Protein AF-A0A3M1MUY0-F1 (afdb_monomer)

Structure (mmCIF, N/CA/C/O backbone):
data_AF-A0A3M1MUY0-F1
#
_entry.id   AF-A0A3M1MUY0-F1
#
loop_
_atom_site.group_PDB
_atom_site.id
_atom_site.type_symbol
_atom_site.label_atom_id
_atom_site.label_alt_id
_atom_site.label_comp_id
_atom_site.label_asym_id
_atom_site.label_entity_id
_atom_site.label_seq_id
_atom_site.pdbx_PDB_ins_code
_atom_site.Cartn_x
_atom_site.Cartn_y
_atom_site.Cartn_z
_atom_site.occupancy
_atom_site.B_iso_or_equiv
_atom_site.auth_seq_id
_atom_site.auth_comp_id
_atom_site.auth_asym_id
_atom_site.auth_atom_id
_atom_site.pdbx_PDB_model_num
ATOM 1 N N . MET A 1 1 ? 45.305 48.508 66.731 1.00 51.31 1 MET A N 1
ATOM 2 C CA . MET A 1 1 ? 45.761 47.176 66.259 1.00 51.31 1 MET A CA 1
ATOM 3 C C . MET A 1 1 ? 44.677 46.082 66.298 1.00 51.31 1 MET A C 1
ATOM 5 O O . MET A 1 1 ? 44.964 44.975 65.870 1.00 51.31 1 MET A O 1
ATOM 9 N N . SER A 1 2 ? 43.431 46.373 66.706 1.00 57.00 2 SER A N 1
ATOM 10 C CA . SER A 1 2 ? 42.382 45.352 66.919 1.00 57.00 2 SER A CA 1
ATOM 11 C C . SER A 1 2 ? 41.751 44.760 65.638 1.00 57.00 2 SER A C 1
ATOM 13 O O . SER A 1 2 ? 41.383 43.590 65.620 1.00 57.00 2 SER A O 1
ATOM 15 N N . ASN A 1 3 ? 41.679 45.509 64.528 1.00 57.50 3 ASN A N 1
ATOM 16 C CA . ASN A 1 3 ? 40.899 45.063 63.356 1.00 57.50 3 ASN A CA 1
ATOM 17 C C . ASN A 1 3 ? 41.602 44.034 62.451 1.00 57.50 3 ASN A C 1
ATOM 19 O O . ASN A 1 3 ? 40.925 43.218 61.836 1.00 57.50 3 ASN A O 1
ATOM 23 N N . LYS A 1 4 ? 42.942 43.996 62.409 1.00 54.16 4 LYS A N 1
ATOM 24 C CA . LYS A 1 4 ? 43.672 43.032 61.557 1.00 54.16 4 LYS A CA 1
ATOM 25 C C . LYS A 1 4 ? 43.649 41.600 62.099 1.00 54.16 4 LYS A C 1
A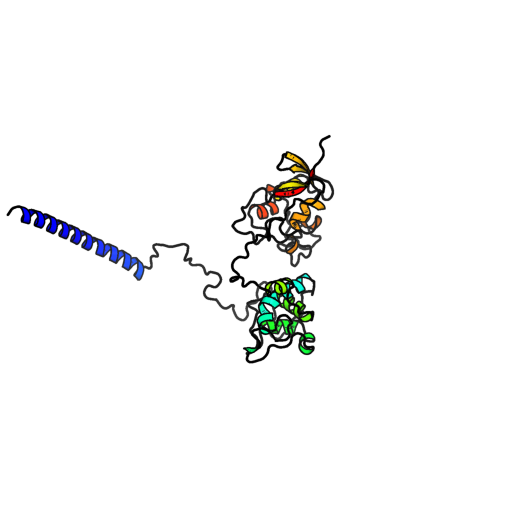TOM 27 O O . LYS A 1 4 ? 43.764 40.658 61.326 1.00 54.16 4 LYS A O 1
ATOM 32 N N . PHE A 1 5 ? 43.494 41.420 63.412 1.00 52.00 5 PHE A N 1
ATOM 33 C CA . PHE A 1 5 ? 43.501 40.090 64.030 1.00 52.00 5 PHE A CA 1
ATOM 34 C C . PHE A 1 5 ? 42.169 39.346 63.802 1.00 52.00 5 PHE A C 1
ATOM 36 O O . PHE A 1 5 ? 42.163 38.139 63.581 1.00 52.00 5 PHE A O 1
ATOM 43 N N . SER A 1 6 ? 41.050 40.081 63.753 1.00 54.91 6 SER A N 1
ATOM 44 C CA . SER A 1 6 ? 39.709 39.557 63.437 1.00 54.91 6 SER A CA 1
ATOM 45 C C . SER A 1 6 ? 39.562 39.127 61.962 1.00 54.91 6 SER A C 1
ATOM 47 O O . SER A 1 6 ? 39.066 38.035 61.671 1.00 54.91 6 SER A O 1
ATOM 49 N N . GLU A 1 7 ? 40.083 39.917 61.015 1.00 55.09 7 GLU A N 1
ATOM 50 C CA . GLU A 1 7 ? 40.124 39.552 59.583 1.00 55.09 7 GLU A CA 1
ATOM 51 C C . GLU A 1 7 ? 41.057 38.358 59.298 1.00 55.09 7 GLU A C 1
ATOM 53 O O . GLU A 1 7 ? 40.801 37.532 58.416 1.00 55.09 7 GLU A O 1
ATOM 58 N N . PHE A 1 8 ? 42.139 38.217 60.069 1.00 53.12 8 PHE A N 1
ATOM 59 C CA . PHE A 1 8 ? 43.073 37.098 59.927 1.00 53.12 8 PHE A CA 1
ATOM 60 C C . PHE A 1 8 ? 42.489 35.780 60.458 1.00 53.12 8 PHE A C 1
ATOM 62 O O . PHE A 1 8 ? 42.646 34.730 59.836 1.00 53.12 8 PHE A O 1
ATOM 69 N N . LEU A 1 9 ? 41.754 35.824 61.575 1.00 54.66 9 LEU A N 1
ATOM 70 C CA . LEU A 1 9 ? 41.085 34.647 62.138 1.00 54.66 9 LEU A CA 1
ATOM 71 C C . LEU A 1 9 ? 39.932 34.155 61.246 1.00 54.66 9 LEU A C 1
ATOM 73 O O . LEU A 1 9 ? 39.786 32.950 61.056 1.00 54.66 9 LEU A O 1
ATOM 77 N N . THR A 1 10 ? 39.170 35.062 60.629 1.00 60.62 10 THR A N 1
ATOM 78 C CA . THR A 1 10 ? 38.070 34.711 59.708 1.00 60.62 10 THR A CA 1
ATOM 79 C C . THR A 1 10 ? 38.562 34.195 58.352 1.00 60.62 10 THR A C 1
ATOM 81 O O . THR A 1 10 ? 37.998 33.235 57.828 1.00 60.62 10 THR A O 1
ATOM 84 N N . SER A 1 11 ? 39.647 34.751 57.800 1.00 63.00 11 SER A N 1
ATOM 85 C CA . SER A 1 11 ? 40.264 34.248 56.559 1.00 63.00 11 SER A CA 1
ATOM 86 C C . SER A 1 11 ? 40.989 32.913 56.750 1.00 63.00 11 SER A C 1
ATOM 88 O O . SER A 1 11 ? 40.862 32.031 55.903 1.00 63.00 11 SER A O 1
ATOM 90 N N . SER A 1 12 ? 41.679 32.719 57.879 1.00 70.31 12 SER A N 1
ATOM 91 C CA . SER A 1 12 ? 42.320 31.446 58.236 1.00 70.31 12 SER A CA 1
ATOM 92 C C . SER A 1 12 ? 41.293 30.329 58.443 1.00 70.31 12 SER A C 1
ATOM 94 O O . SER A 1 12 ? 41.457 29.233 57.905 1.00 70.31 12 SER A O 1
ATOM 96 N N . LEU A 1 13 ? 40.190 30.608 59.148 1.00 76.25 13 LEU A N 1
ATOM 97 C CA . LEU A 1 13 ? 39.118 29.632 59.356 1.00 76.25 13 LEU A CA 1
ATOM 98 C C . LEU A 1 13 ? 38.380 29.312 58.044 1.00 76.25 13 LEU A C 1
ATOM 100 O O . LEU A 1 13 ? 38.169 28.142 57.739 1.00 76.25 13 LEU A O 1
ATOM 104 N N . ARG A 1 14 ? 38.067 30.325 57.221 1.00 78.69 14 ARG A N 1
ATOM 105 C CA . ARG A 1 14 ? 37.463 30.142 55.890 1.00 78.69 14 ARG A CA 1
ATOM 106 C C . ARG A 1 14 ? 38.357 29.318 54.966 1.00 78.69 14 ARG A C 1
ATOM 108 O O . ARG A 1 14 ? 37.870 28.391 54.331 1.00 78.69 14 ARG A O 1
ATOM 115 N N . ASN A 1 15 ? 39.658 29.606 54.926 1.00 81.00 15 ASN A N 1
ATOM 116 C CA . ASN A 1 15 ? 40.602 28.839 54.115 1.00 81.00 15 ASN A CA 1
ATOM 117 C C . ASN A 1 15 ? 40.730 27.401 54.620 1.00 81.00 15 ASN A C 1
ATOM 119 O O . ASN A 1 15 ? 40.780 26.493 53.802 1.00 81.00 15 ASN A O 1
ATOM 123 N N . ARG A 1 16 ? 40.709 27.164 55.939 1.00 82.44 16 ARG A N 1
ATOM 124 C CA . ARG A 1 16 ? 40.692 25.806 56.509 1.00 82.44 16 ARG A CA 1
ATOM 125 C C . ARG A 1 16 ? 39.428 25.033 56.145 1.00 82.44 16 ARG A C 1
ATOM 127 O O . ARG A 1 16 ? 39.544 23.856 55.817 1.00 82.44 16 ARG A O 1
ATOM 134 N N . ILE A 1 17 ? 38.259 25.679 56.160 1.00 84.81 17 ILE A N 1
ATOM 135 C CA . ILE A 1 17 ? 36.980 25.077 55.747 1.00 84.81 17 ILE A CA 1
ATOM 136 C C . ILE A 1 17 ? 36.996 24.750 54.251 1.00 84.81 17 ILE A C 1
ATOM 138 O O . ILE A 1 17 ? 36.689 23.627 53.871 1.00 84.81 17 ILE A O 1
ATOM 142 N N . ILE A 1 18 ? 37.419 25.687 53.395 1.00 84.75 18 ILE A N 1
ATOM 143 C CA . ILE A 1 18 ? 37.546 25.435 51.950 1.00 84.75 18 ILE A CA 1
ATOM 144 C C . ILE A 1 18 ? 38.528 24.289 51.700 1.00 84.75 18 ILE A C 1
ATOM 146 O O . ILE A 1 18 ? 38.226 23.384 50.932 1.00 84.75 18 ILE A O 1
ATOM 150 N N . PHE A 1 19 ? 39.674 24.279 52.384 1.00 86.81 19 PHE A N 1
ATOM 151 C CA . PHE A 1 19 ? 40.675 23.230 52.217 1.00 86.81 19 PHE A CA 1
ATOM 152 C C . PHE A 1 19 ? 40.150 21.863 52.663 1.00 86.81 19 PHE A C 1
ATOM 154 O O . PHE A 1 19 ? 40.384 20.880 51.974 1.00 86.81 19 PHE A O 1
ATOM 161 N N . THR A 1 20 ? 39.402 21.787 53.769 1.00 84.75 20 THR A N 1
ATOM 162 C CA . THR A 1 20 ? 38.780 20.527 54.218 1.00 84.75 20 THR A CA 1
ATOM 163 C C . THR A 1 20 ? 37.667 20.065 53.285 1.00 84.75 20 THR A C 1
ATOM 165 O O . THR A 1 20 ? 37.606 18.877 52.987 1.00 84.75 20 THR A O 1
ATOM 168 N N . LEU A 1 21 ? 36.838 20.973 52.763 1.00 86.69 21 LEU A N 1
ATOM 169 C CA . LEU A 1 21 ? 35.820 20.637 51.764 1.00 86.69 21 LEU A CA 1
ATOM 170 C C . LEU A 1 21 ? 36.448 20.137 50.458 1.00 86.69 21 LEU A C 1
ATOM 172 O O . LEU A 1 21 ? 36.024 19.111 49.936 1.00 86.69 21 LEU A O 1
ATOM 176 N N . VAL A 1 22 ? 37.496 20.804 49.963 1.00 87.88 22 VAL A N 1
ATOM 177 C CA . VAL A 1 22 ? 38.238 20.367 48.771 1.00 87.88 22 VAL A CA 1
ATOM 178 C C . VAL A 1 22 ? 38.865 18.995 49.018 1.00 87.88 22 VAL A C 1
ATOM 180 O O . VAL A 1 22 ? 38.641 18.082 48.226 1.00 87.88 22 VAL A O 1
ATOM 183 N N . LEU A 1 23 ? 39.555 18.807 50.148 1.00 90.00 23 LEU A N 1
ATOM 184 C CA . LEU A 1 23 ? 40.191 17.538 50.511 1.00 90.00 23 LEU A CA 1
ATOM 185 C C . LEU A 1 23 ? 39.182 16.380 50.616 1.00 90.00 23 LEU A C 1
ATOM 187 O O . LEU A 1 23 ? 39.508 15.263 50.230 1.00 90.00 23 LEU A O 1
ATOM 191 N N . LEU A 1 24 ? 37.963 16.644 51.101 1.00 88.06 24 LEU A N 1
ATOM 192 C CA . LEU A 1 24 ? 36.877 15.658 51.178 1.00 88.06 24 LEU A CA 1
ATOM 193 C C . LEU A 1 24 ? 36.185 15.413 49.828 1.00 88.06 24 LEU A C 1
ATOM 195 O O . LEU A 1 24 ? 35.747 14.296 49.567 1.00 88.06 24 LEU A O 1
ATOM 199 N N . SER A 1 25 ? 36.104 16.419 48.954 1.00 87.12 25 SER A N 1
ATOM 200 C CA . SER A 1 25 ? 35.476 16.286 47.631 1.00 87.12 25 SER A CA 1
ATOM 201 C C . SER A 1 25 ? 36.332 15.506 46.627 1.00 87.12 25 SER A C 1
ATOM 203 O O . SER A 1 25 ? 35.788 14.808 45.776 1.00 87.12 25 SER A O 1
ATOM 205 N N . ILE A 1 26 ? 37.664 15.569 46.749 1.00 91.06 26 ILE A N 1
ATOM 206 C CA . ILE A 1 26 ? 38.606 14.877 45.857 1.00 91.06 26 ILE A CA 1
ATOM 207 C C . ILE A 1 26 ? 38.388 13.353 45.826 1.00 91.06 26 ILE A C 1
ATOM 209 O O . ILE A 1 26 ? 38.236 12.827 44.726 1.00 91.06 26 ILE A O 1
ATOM 213 N N . PRO A 1 27 ? 38.330 12.615 46.956 1.00 89.12 27 PRO A N 1
ATOM 214 C CA . PRO A 1 27 ? 38.093 11.171 46.918 1.00 89.12 27 PRO A CA 1
ATOM 215 C C . PRO A 1 27 ? 36.696 10.817 46.396 1.00 89.12 27 PRO A C 1
ATOM 217 O O . PRO A 1 27 ? 36.538 9.778 45.764 1.00 89.12 27 PRO A O 1
ATOM 220 N N . MET A 1 28 ? 35.696 11.681 46.600 1.00 85.00 28 MET A N 1
ATOM 221 C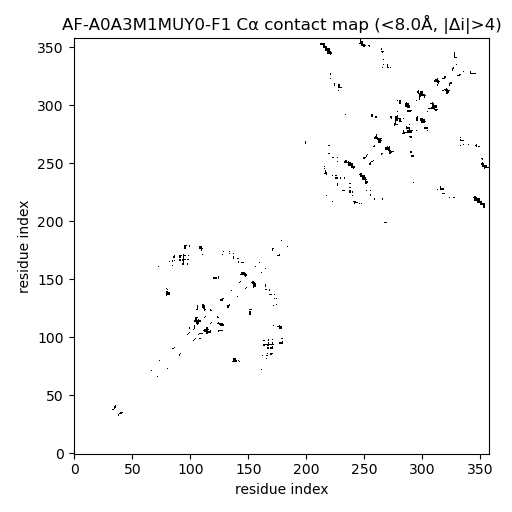 CA . MET A 1 28 ? 34.352 11.486 46.051 1.00 85.00 28 MET A CA 1
ATOM 222 C C . MET A 1 28 ? 34.339 11.642 44.522 1.00 85.00 28 MET A C 1
ATOM 224 O O . MET A 1 28 ? 33.804 10.779 43.830 1.00 85.00 28 MET A O 1
ATOM 228 N N . LEU A 1 29 ? 34.968 12.694 43.985 1.00 85.56 29 LEU A N 1
ATOM 229 C CA . LEU A 1 29 ? 35.102 12.892 42.537 1.00 85.56 29 LEU A CA 1
ATOM 230 C C . LEU A 1 29 ? 35.965 11.804 41.890 1.00 85.56 29 LEU A C 1
ATOM 232 O O . LEU A 1 29 ? 35.624 11.306 40.822 1.00 85.56 29 LEU A O 1
ATOM 236 N N . ALA A 1 30 ? 37.066 11.423 42.541 1.00 87.06 30 ALA A N 1
ATOM 237 C CA . ALA A 1 30 ? 37.929 10.344 42.078 1.00 87.06 30 ALA A CA 1
ATOM 238 C C . ALA A 1 30 ? 37.185 9.003 42.081 1.00 87.06 30 ALA A C 1
ATOM 240 O O . ALA A 1 30 ? 37.290 8.254 41.118 1.00 87.06 30 ALA A O 1
ATOM 241 N N . GLY A 1 31 ? 36.386 8.723 43.116 1.00 84.25 31 GLY A N 1
ATOM 242 C CA . GLY A 1 31 ? 35.510 7.554 43.164 1.00 84.25 31 GLY A CA 1
ATOM 243 C C . GLY A 1 31 ? 34.511 7.539 42.008 1.00 84.25 31 GLY A C 1
ATOM 244 O O . GLY A 1 31 ? 34.408 6.529 41.321 1.00 84.25 31 GLY A O 1
ATOM 245 N N . LEU A 1 32 ? 33.853 8.671 41.736 1.00 80.31 32 LEU A N 1
ATOM 246 C CA . LEU A 1 32 ? 32.916 8.813 40.617 1.00 80.31 32 LEU A CA 1
ATOM 247 C C . LEU A 1 32 ? 33.603 8.566 39.259 1.00 80.31 32 LEU A C 1
ATOM 249 O O . LEU A 1 32 ? 33.113 7.786 38.444 1.00 80.31 32 LEU A O 1
ATOM 253 N N . LEU A 1 33 ? 34.773 9.171 39.036 1.00 79.94 33 LEU A N 1
ATOM 254 C CA . LEU A 1 33 ? 35.561 8.981 37.813 1.00 79.94 33 LEU A CA 1
ATOM 255 C C . LEU A 1 33 ? 36.027 7.530 37.646 1.00 79.94 33 LEU A C 1
ATOM 257 O O . LEU A 1 33 ? 35.924 6.981 36.555 1.00 79.94 33 LEU A O 1
ATOM 261 N N . VAL A 1 34 ? 36.477 6.876 38.721 1.00 81.56 34 VAL A N 1
ATOM 262 C CA . VAL A 1 34 ? 36.869 5.457 38.691 1.00 81.56 34 VAL A CA 1
ATOM 263 C C . VAL A 1 34 ? 35.665 4.562 38.391 1.00 81.56 34 VAL A C 1
ATOM 265 O O . VAL A 1 34 ? 35.787 3.631 37.598 1.00 81.56 34 VAL A O 1
ATOM 268 N N . THR A 1 35 ? 34.487 4.844 38.956 1.00 75.31 35 THR A N 1
ATOM 269 C CA . THR A 1 35 ? 33.270 4.077 38.633 1.00 75.31 35 THR A CA 1
ATOM 270 C C . THR A 1 35 ? 32.826 4.243 37.177 1.00 75.31 35 THR A C 1
ATOM 272 O O . THR A 1 35 ? 32.284 3.297 36.610 1.00 75.31 35 THR A O 1
ATOM 275 N N . TYR A 1 36 ? 33.111 5.393 36.558 1.00 72.81 36 TYR A N 1
ATOM 276 C CA . TYR A 1 36 ? 32.841 5.646 35.140 1.00 72.81 36 TYR A CA 1
ATOM 277 C C . TYR A 1 36 ? 33.825 4.921 34.226 1.00 72.81 36 TYR A C 1
ATOM 279 O O . TYR A 1 36 ? 33.432 4.126 33.382 1.00 72.81 36 TYR A O 1
ATOM 287 N N . GLU A 1 37 ? 35.121 5.180 34.415 1.00 77.06 37 GLU A N 1
ATOM 288 C CA . GLU A 1 37 ? 36.169 4.761 33.481 1.00 77.06 37 GLU A CA 1
ATOM 289 C C . GLU A 1 37 ? 36.542 3.286 33.652 1.00 77.06 37 GLU A C 1
ATOM 291 O O . GLU A 1 37 ? 36.854 2.609 32.676 1.00 77.06 37 GLU A O 1
ATOM 296 N N . VAL A 1 38 ? 36.522 2.775 34.890 1.00 75.12 38 VAL A N 1
ATOM 297 C CA . VAL A 1 38 ? 37.013 1.423 35.206 1.00 75.12 38 VAL A CA 1
ATOM 298 C C . VAL A 1 38 ?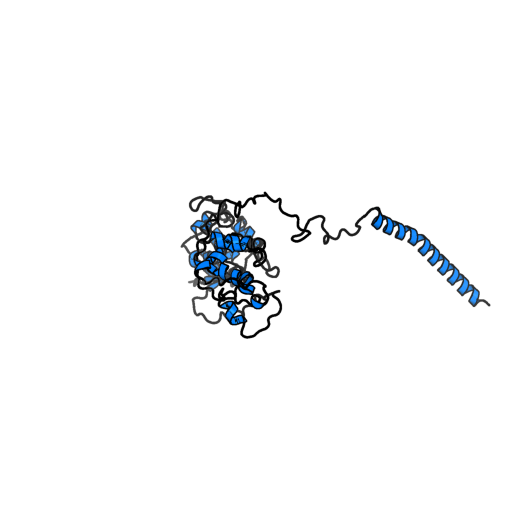 35.874 0.416 35.326 1.00 75.12 38 VAL A C 1
ATOM 300 O O . VAL A 1 38 ? 36.022 -0.719 34.882 1.00 75.12 38 VAL A O 1
ATOM 303 N N . ILE A 1 39 ? 34.747 0.806 35.933 1.00 71.19 39 ILE A N 1
ATOM 304 C CA . ILE A 1 39 ? 33.613 -0.104 36.185 1.00 71.19 39 ILE A CA 1
ATOM 305 C C . ILE A 1 39 ? 32.518 0.039 35.108 1.00 71.19 39 ILE A C 1
ATOM 307 O O . ILE A 1 39 ? 31.676 -0.845 35.000 1.00 71.19 39 ILE A O 1
ATOM 311 N N . GLN A 1 40 ? 32.545 1.100 34.285 1.00 64.31 40 GLN A N 1
ATOM 312 C CA . GLN A 1 40 ? 31.512 1.406 33.279 1.00 64.31 40 GLN A CA 1
ATOM 313 C C . GLN A 1 40 ? 30.088 1.329 33.847 1.00 64.31 40 GLN A C 1
ATOM 315 O O . GLN A 1 40 ? 29.169 0.786 33.235 1.00 64.31 40 GLN A O 1
ATOM 320 N N . LEU A 1 41 ? 29.898 1.840 35.066 1.00 63.44 41 LEU A N 1
ATOM 321 C CA . LEU A 1 41 ? 28.560 1.984 35.626 1.00 63.44 41 LEU A CA 1
ATOM 322 C C . LEU A 1 41 ? 27.902 3.203 34.981 1.00 63.44 41 LEU A C 1
ATOM 324 O O . LEU A 1 41 ? 28.111 4.331 35.429 1.00 63.44 41 LEU A O 1
ATOM 328 N N . ASP A 1 42 ? 27.098 2.962 33.945 1.00 61.97 42 ASP A N 1
ATOM 329 C CA . ASP A 1 42 ? 26.249 3.960 33.290 1.00 61.97 42 ASP A CA 1
ATOM 330 C C . ASP A 1 42 ? 25.156 4.438 34.259 1.00 61.97 42 ASP A C 1
ATOM 332 O O . ASP A 1 42 ? 24.005 4.002 34.232 1.00 61.97 42 ASP A O 1
ATOM 336 N N . TRP A 1 43 ? 25.523 5.343 35.166 1.00 57.62 43 TRP A N 1
ATOM 337 C CA . TRP A 1 43 ? 24.650 5.884 36.215 1.00 57.62 43 TRP A CA 1
ATOM 338 C C . TRP A 1 43 ? 23.440 6.659 35.677 1.00 57.62 43 TRP A C 1
ATOM 340 O O . TRP A 1 43 ? 22.514 6.963 36.427 1.00 57.62 43 TRP A O 1
ATOM 350 N N . LEU A 1 44 ? 23.427 6.974 34.384 1.00 61.81 44 LEU A N 1
ATOM 351 C CA . LEU A 1 44 ? 22.256 7.460 33.674 1.00 61.81 44 LEU A CA 1
ATOM 352 C C . LEU A 1 44 ? 21.996 6.514 32.506 1.00 61.81 44 LEU A C 1
ATOM 354 O O . LEU A 1 44 ? 22.399 6.776 31.375 1.00 61.81 44 LEU A O 1
ATOM 358 N N . SER A 1 45 ? 21.314 5.404 32.782 1.00 58.59 45 SER A N 1
ATOM 359 C CA . SER A 1 45 ? 20.708 4.573 31.743 1.00 58.59 45 SER A CA 1
ATOM 360 C C . SER A 1 45 ? 19.564 5.360 31.094 1.00 58.59 45 SER A C 1
ATOM 362 O O . SER A 1 45 ? 18.386 5.152 31.385 1.00 58.59 45 SER A O 1
ATOM 364 N N . PHE A 1 46 ? 19.897 6.348 30.265 1.00 65.44 46 PHE A N 1
ATOM 365 C CA . PHE A 1 46 ? 18.910 7.054 29.468 1.00 65.44 46 PHE A CA 1
ATOM 366 C C . PHE A 1 46 ? 18.335 6.061 28.463 1.00 65.44 46 PHE A C 1
ATOM 368 O O . PHE A 1 46 ? 19.069 5.480 27.668 1.00 65.44 46 PHE A O 1
ATOM 375 N N . MET A 1 47 ? 17.010 5.902 28.452 1.00 76.56 47 MET A N 1
ATOM 376 C CA . MET A 1 47 ? 16.308 5.046 27.482 1.00 76.56 47 MET A CA 1
ATOM 377 C C . MET A 1 47 ? 16.516 5.481 26.017 1.00 76.56 47 MET A C 1
ATOM 379 O O . MET A 1 47 ? 16.033 4.811 25.106 1.00 76.56 47 MET A O 1
ATOM 383 N N . GLU A 1 48 ? 17.218 6.593 25.790 1.00 74.56 48 GLU A N 1
ATOM 384 C CA . GLU A 1 48 ? 17.713 7.044 24.494 1.00 74.56 48 GLU A CA 1
ATOM 385 C C . GLU A 1 48 ? 18.782 6.110 23.907 1.00 74.56 48 GLU A C 1
ATOM 387 O O . GLU A 1 48 ? 18.799 5.929 22.692 1.00 74.56 48 GLU A O 1
ATOM 392 N N . VAL A 1 49 ? 19.626 5.479 24.731 1.00 70.69 49 VAL A N 1
ATOM 393 C CA . VAL A 1 49 ? 20.622 4.494 24.281 1.00 70.69 49 VAL A CA 1
ATOM 394 C C . VAL A 1 49 ? 20.205 3.133 24.813 1.00 70.69 49 VAL A C 1
ATOM 396 O O . VAL A 1 49 ? 20.341 2.829 25.995 1.00 70.69 49 VAL A O 1
ATOM 399 N N . GLN A 1 50 ? 19.633 2.322 23.930 1.00 76.00 50 GLN A N 1
ATOM 400 C CA . GLN A 1 50 ? 19.137 0.996 24.279 1.00 76.00 50 GLN A CA 1
ATOM 401 C C . GLN A 1 50 ? 20.129 -0.066 23.799 1.00 76.00 50 GLN A C 1
ATOM 403 O O . GLN A 1 50 ? 20.728 0.112 22.741 1.00 76.00 50 GLN A O 1
ATOM 408 N N . PRO A 1 51 ? 20.258 -1.211 24.494 1.00 76.69 51 PRO A N 1
ATOM 409 C CA . PRO A 1 51 ? 21.066 -2.346 24.035 1.00 76.69 51 PRO A CA 1
ATOM 410 C C . PRO A 1 51 ? 20.431 -3.097 22.841 1.00 76.69 51 PRO A C 1
ATOM 412 O O . PRO A 1 51 ? 20.737 -4.265 22.604 1.00 76.69 51 PRO A O 1
ATOM 415 N N . ALA A 1 52 ? 19.519 -2.454 22.108 1.00 79.56 52 ALA A N 1
ATOM 416 C CA . ALA A 1 52 ? 18.797 -3.001 20.970 1.00 79.56 52 ALA A CA 1
ATOM 417 C C . ALA A 1 52 ? 19.166 -2.228 19.701 1.00 79.56 52 ALA A C 1
ATOM 419 O O . ALA A 1 52 ? 19.232 -1.000 19.721 1.00 79.56 52 ALA A O 1
ATOM 420 N N . TYR A 1 53 ? 19.356 -2.954 18.600 1.00 79.06 53 TYR A N 1
ATOM 421 C CA . TYR A 1 53 ? 19.687 -2.350 17.313 1.00 79.06 53 TYR A CA 1
ATOM 422 C C . TYR A 1 53 ? 18.484 -1.621 16.715 1.00 79.06 53 TYR A C 1
ATOM 424 O O . TYR A 1 53 ? 17.390 -2.186 16.623 1.00 79.06 53 TYR A O 1
ATOM 432 N N . ARG A 1 54 ? 18.695 -0.386 16.263 1.00 78.94 54 ARG A N 1
ATOM 433 C CA . ARG A 1 54 ? 17.685 0.397 15.542 1.00 78.94 54 ARG A CA 1
ATOM 434 C C . ARG A 1 54 ? 17.681 0.087 14.043 1.00 78.94 54 ARG A C 1
ATOM 436 O O . ARG A 1 54 ? 18.703 -0.336 13.495 1.00 78.94 54 ARG A O 1
ATOM 443 N N . PRO A 1 55 ? 16.566 0.356 13.337 1.00 77.75 55 PRO A N 1
ATOM 444 C CA . PRO A 1 55 ? 16.578 0.403 11.880 1.00 77.75 55 PRO A CA 1
ATOM 445 C C . PRO A 1 55 ? 17.680 1.356 11.392 1.00 77.75 55 PRO A C 1
ATOM 447 O O . PRO A 1 55 ? 17.763 2.488 11.865 1.00 77.75 55 PRO A O 1
ATOM 450 N N . MET A 1 56 ? 18.515 0.890 10.458 1.00 77.81 56 MET A N 1
ATOM 451 C CA . MET A 1 56 ? 19.679 1.610 9.903 1.00 77.81 56 MET A CA 1
ATOM 452 C C . MET A 1 56 ? 20.873 1.816 10.857 1.00 77.81 56 MET A C 1
ATOM 454 O O . MET A 1 56 ? 21.825 2.509 10.500 1.00 77.81 56 MET A O 1
ATOM 458 N N . GLU A 1 57 ? 20.880 1.186 12.034 1.00 78.69 57 GLU A N 1
ATOM 459 C CA . GLU A 1 57 ? 22.119 0.988 12.793 1.00 78.69 57 GLU A CA 1
ATOM 460 C C . GLU A 1 57 ? 23.010 -0.039 12.072 1.00 78.69 57 GLU A C 1
ATOM 462 O O . GLU A 1 57 ? 22.502 -0.822 11.269 1.00 78.69 57 GLU A O 1
ATOM 467 N N . ALA A 1 58 ? 24.331 0.009 12.298 1.00 74.38 58 ALA A N 1
ATOM 468 C CA . ALA A 1 58 ? 25.365 -0.663 11.498 1.00 74.38 58 ALA A CA 1
ATOM 469 C C . ALA A 1 58 ? 24.880 -1.962 10.801 1.00 74.38 58 ALA A C 1
ATOM 471 O O . ALA A 1 58 ? 24.535 -2.933 11.486 1.00 74.38 58 ALA A O 1
ATOM 472 N N . PRO A 1 59 ? 24.835 -1.991 9.453 1.00 69.38 59 PRO A N 1
ATOM 473 C CA . PRO A 1 59 ? 24.145 -3.042 8.721 1.00 69.38 59 PRO A CA 1
ATOM 474 C C . PRO A 1 59 ? 24.806 -4.393 8.969 1.00 69.38 59 PRO A C 1
ATOM 476 O O . PRO A 1 59 ? 26.015 -4.557 8.788 1.00 69.38 59 PRO A O 1
ATOM 479 N N . ARG A 1 60 ? 23.997 -5.386 9.341 1.00 72.81 60 ARG A N 1
ATOM 480 C CA . ARG A 1 60 ? 24.426 -6.781 9.279 1.00 72.81 60 ARG A CA 1
ATOM 481 C C . ARG A 1 60 ? 24.095 -7.312 7.888 1.00 72.81 60 ARG A C 1
ATOM 483 O O . ARG A 1 60 ? 22.919 -7.305 7.528 1.00 72.81 60 ARG A O 1
ATOM 490 N N . PRO A 1 61 ? 25.087 -7.752 7.098 1.00 74.06 61 PRO A N 1
ATOM 491 C CA . PRO A 1 61 ? 24.800 -8.339 5.802 1.00 74.06 61 PRO A CA 1
ATOM 492 C C . PRO A 1 61 ? 23.958 -9.601 5.995 1.00 74.06 61 PRO A C 1
ATOM 494 O O . PRO A 1 61 ? 24.222 -10.408 6.891 1.00 74.06 61 PRO A O 1
ATOM 497 N N . VAL A 1 62 ? 22.950 -9.769 5.144 1.00 75.94 62 VAL A N 1
ATOM 498 C CA . VAL A 1 62 ? 22.222 -11.034 5.054 1.00 75.94 62 VAL A CA 1
ATOM 499 C C . VAL A 1 62 ? 23.182 -12.137 4.579 1.00 75.94 62 VAL A C 1
ATOM 501 O O . VAL A 1 62 ? 24.051 -11.866 3.742 1.00 75.94 62 VAL A O 1
ATOM 504 N N . PRO A 1 63 ? 23.085 -13.375 5.099 1.00 81.81 63 PRO A N 1
ATOM 505 C CA . PRO A 1 63 ? 23.868 -14.494 4.584 1.00 81.81 63 PRO A CA 1
ATOM 506 C C . PRO A 1 63 ? 23.617 -14.698 3.082 1.00 81.81 63 PRO A C 1
ATOM 508 O O . PRO A 1 63 ? 22.468 -14.637 2.640 1.00 81.81 63 PRO A O 1
ATOM 511 N N . ALA A 1 64 ? 24.679 -14.964 2.315 1.00 72.56 64 ALA A N 1
ATOM 512 C CA . ALA A 1 64 ? 24.658 -14.958 0.846 1.00 72.56 64 ALA A CA 1
ATOM 513 C C . ALA A 1 64 ? 23.643 -15.931 0.209 1.00 72.56 64 ALA A C 1
ATOM 515 O O . ALA A 1 64 ? 23.128 -15.634 -0.863 1.00 72.56 64 ALA A O 1
ATOM 516 N N . ASP A 1 65 ? 23.311 -17.027 0.900 1.00 76.31 65 ASP A N 1
ATOM 517 C CA . ASP A 1 65 ? 22.404 -18.080 0.417 1.00 76.31 65 ASP A CA 1
ATOM 518 C C . ASP A 1 65 ? 21.111 -18.182 1.248 1.00 76.31 65 ASP A C 1
ATOM 520 O O . ASP A 1 65 ? 20.442 -19.216 1.270 1.00 76.31 65 ASP A O 1
ATOM 524 N N . SER A 1 66 ? 20.767 -17.124 1.989 1.00 78.19 66 SER A N 1
ATOM 525 C CA . SER A 1 66 ? 19.513 -17.095 2.747 1.00 78.19 66 SER A CA 1
ATOM 526 C C . SER A 1 66 ? 18.318 -16.815 1.830 1.00 78.19 66 SER A C 1
ATOM 528 O O . SER A 1 66 ? 18.352 -15.911 0.997 1.00 78.19 66 SER A O 1
ATOM 530 N N . ILE A 1 67 ? 17.250 -17.601 1.988 1.00 75.75 67 ILE A N 1
ATOM 531 C CA . ILE A 1 67 ? 15.981 -17.419 1.276 1.00 75.75 67 ILE A CA 1
ATOM 532 C C . ILE A 1 67 ? 14.985 -16.788 2.262 1.00 75.75 67 ILE A C 1
ATOM 534 O O . ILE A 1 67 ? 14.772 -17.367 3.332 1.00 75.75 67 ILE A O 1
ATOM 538 N N . PRO A 1 68 ? 14.388 -15.623 1.948 1.00 71.19 68 PRO A N 1
ATOM 539 C CA . PRO A 1 68 ? 13.332 -15.037 2.769 1.00 71.19 68 PRO A CA 1
ATOM 540 C C . PRO A 1 68 ? 12.134 -15.983 2.912 1.00 71.19 68 PRO A C 1
ATOM 542 O O . PRO A 1 68 ? 11.861 -16.790 2.027 1.00 71.19 68 PRO A O 1
ATOM 545 N N . VAL A 1 69 ? 11.384 -15.856 4.008 1.00 71.00 69 VAL A N 1
ATOM 546 C CA . VAL A 1 69 ? 10.141 -16.626 4.224 1.00 71.00 69 VAL A CA 1
ATOM 547 C C . VAL A 1 69 ? 9.086 -16.367 3.147 1.00 71.00 69 VAL A C 1
ATOM 549 O O . VAL A 1 69 ? 8.321 -17.269 2.826 1.00 71.00 69 VAL A O 1
ATOM 552 N N . ASP A 1 70 ? 9.120 -15.189 2.525 1.00 62.34 70 ASP A N 1
ATOM 553 C CA . ASP A 1 70 ? 8.267 -14.829 1.387 1.00 62.34 70 ASP A CA 1
ATOM 554 C C . ASP A 1 70 ? 8.698 -15.509 0.066 1.00 62.34 70 ASP A C 1
ATOM 556 O O . ASP A 1 70 ? 8.082 -15.306 -0.978 1.00 62.34 70 ASP A O 1
ATOM 560 N N . GLY A 1 71 ? 9.750 -16.335 0.103 1.00 60.34 71 GLY A N 1
ATOM 561 C CA . GLY A 1 71 ? 10.266 -17.101 -1.027 1.00 60.34 71 GLY A CA 1
ATOM 562 C C . GLY A 1 71 ? 11.399 -16.408 -1.799 1.00 60.34 71 GLY A C 1
ATOM 563 O O . GLY A 1 71 ? 11.752 -15.252 -1.543 1.00 60.34 71 GLY A O 1
ATOM 564 N N . PRO A 1 72 ? 12.032 -17.123 -2.749 1.00 60.38 72 PRO A N 1
ATOM 565 C CA . PRO A 1 72 ? 13.085 -16.555 -3.574 1.00 60.38 72 PRO A CA 1
ATOM 566 C C . PRO A 1 72 ? 12.492 -15.582 -4.599 1.00 60.38 72 PRO A C 1
ATOM 568 O O . PRO A 1 72 ? 11.697 -15.957 -5.453 1.00 60.38 72 PRO A O 1
ATOM 571 N N . ILE A 1 73 ? 12.952 -14.334 -4.555 1.00 65.00 73 ILE A N 1
ATOM 572 C CA . ILE A 1 73 ? 12.597 -13.281 -5.519 1.00 65.00 73 ILE A CA 1
ATOM 573 C C . ILE A 1 73 ? 13.035 -13.663 -6.948 1.00 65.00 73 ILE A C 1
ATOM 575 O O . ILE A 1 73 ? 12.357 -13.350 -7.922 1.00 65.00 73 ILE A O 1
ATOM 579 N N . TYR A 1 74 ? 14.201 -14.303 -7.065 1.00 72.19 74 TYR A N 1
ATOM 580 C CA . TYR A 1 74 ? 14.766 -14.884 -8.283 1.00 72.19 74 TYR A CA 1
ATOM 581 C C . TYR A 1 74 ? 15.946 -15.783 -7.885 1.00 72.19 74 TYR A C 1
ATOM 583 O O . TYR A 1 74 ? 16.690 -15.457 -6.958 1.00 72.19 74 TYR A O 1
ATOM 591 N N . ILE A 1 75 ? 16.126 -16.905 -8.584 1.00 64.31 75 ILE A N 1
ATOM 592 C CA . ILE A 1 75 ? 17.244 -17.831 -8.370 1.00 64.31 75 ILE A CA 1
ATOM 593 C C . ILE A 1 75 ? 18.245 -17.651 -9.508 1.00 64.31 75 ILE A C 1
ATOM 595 O O . ILE A 1 75 ? 17.914 -17.871 -10.677 1.00 64.31 75 ILE A O 1
ATOM 599 N N . GLN A 1 76 ? 19.485 -17.286 -9.168 1.00 62.94 76 GLN A N 1
ATOM 600 C CA . GLN A 1 76 ? 20.544 -17.139 -10.164 1.00 62.94 76 GLN A CA 1
ATOM 601 C C . GLN A 1 76 ? 20.733 -18.426 -10.975 1.00 62.94 76 GLN A C 1
ATOM 603 O O . GLN A 1 76 ? 20.960 -19.493 -10.414 1.00 62.94 76 GLN A O 1
ATOM 608 N N . GLY A 1 77 ? 20.637 -18.312 -12.304 1.00 64.25 77 GLY A N 1
ATOM 609 C CA . GLY A 1 77 ? 20.827 -19.428 -13.236 1.00 64.25 77 GLY A CA 1
ATOM 610 C C . GLY A 1 77 ? 19.555 -20.155 -13.692 1.00 64.25 77 GLY A C 1
ATOM 611 O O . GLY A 1 77 ? 19.656 -20.983 -14.591 1.00 64.25 77 GLY A O 1
ATOM 612 N N . LEU A 1 78 ? 18.368 -19.830 -13.157 1.00 65.44 78 LEU A N 1
ATOM 613 C CA . LEU A 1 78 ? 17.086 -20.400 -13.622 1.00 65.44 78 LEU A CA 1
ATOM 614 C C . LEU A 1 78 ? 16.406 -19.606 -14.756 1.00 65.44 78 LEU A C 1
ATOM 616 O O . LEU A 1 78 ? 15.305 -19.951 -15.172 1.00 65.44 78 LEU A O 1
ATOM 620 N N . GLY A 1 79 ? 17.073 -18.581 -15.292 1.00 72.12 79 GLY A N 1
ATOM 621 C CA . GLY A 1 79 ? 16.529 -17.714 -16.342 1.00 72.12 79 GLY A CA 1
ATOM 622 C C . GLY A 1 79 ? 15.753 -16.509 -15.802 1.00 72.12 79 GLY A C 1
ATOM 623 O O . GLY A 1 79 ? 15.669 -16.290 -14.593 1.00 72.12 79 GLY A O 1
ATOM 624 N N . SER A 1 80 ? 15.246 -15.681 -16.719 1.00 79.19 80 SER A N 1
ATOM 625 C CA . SER A 1 80 ? 14.456 -14.490 -16.388 1.00 79.19 80 SER A CA 1
ATOM 626 C C . SER A 1 80 ? 13.102 -14.900 -15.793 1.00 79.19 80 SER A C 1
ATOM 628 O O . SER A 1 80 ? 12.425 -15.723 -16.408 1.00 79.19 80 SER A O 1
ATOM 630 N N . PRO A 1 81 ? 12.690 -14.349 -14.635 1.00 85.75 81 PRO A N 1
ATOM 631 C CA . PRO A 1 81 ? 11.420 -14.713 -14.015 1.00 85.75 81 PRO A CA 1
ATOM 632 C C . PRO A 1 81 ? 10.230 -14.281 -14.880 1.00 85.75 81 PRO A C 1
ATOM 634 O O . PRO A 1 81 ? 10.302 -13.276 -15.588 1.00 85.75 81 PRO A O 1
ATOM 637 N N . GLU A 1 82 ? 9.129 -15.024 -14.816 1.00 87.50 82 GLU A N 1
ATOM 638 C CA . GLU A 1 82 ? 7.863 -14.590 -15.411 1.00 87.50 82 GLU A CA 1
ATOM 639 C C . GLU A 1 82 ? 7.198 -13.544 -14.517 1.00 87.50 82 GLU A C 1
ATOM 641 O O . GLU A 1 82 ? 7.343 -13.585 -13.295 1.00 87.50 82 GLU A O 1
ATOM 646 N N . ASN A 1 83 ? 6.498 -12.594 -15.135 1.00 90.31 83 ASN A N 1
ATOM 647 C CA . ASN A 1 83 ? 5.813 -11.519 -14.435 1.00 90.31 83 ASN A CA 1
ATOM 648 C C . ASN A 1 83 ? 4.503 -12.048 -13.823 1.00 90.31 83 ASN A C 1
ATOM 650 O O . ASN A 1 83 ? 3.589 -12.375 -14.577 1.00 90.31 83 ASN A O 1
ATOM 654 N N . PRO A 1 84 ? 4.381 -12.142 -12.485 1.00 88.25 84 PRO A N 1
ATOM 655 C CA . PRO A 1 84 ? 3.161 -12.619 -11.841 1.00 88.25 84 PRO A CA 1
ATOM 656 C C . PRO A 1 84 ? 2.134 -11.493 -11.636 1.00 88.25 84 PRO A C 1
ATOM 658 O O . PRO A 1 84 ? 1.099 -11.711 -11.008 1.00 88.25 84 PRO A O 1
ATOM 661 N N . VAL A 1 85 ? 2.455 -10.265 -12.057 1.00 88.75 85 VAL A N 1
ATOM 662 C CA . VAL A 1 85 ? 1.654 -9.068 -11.819 1.00 88.75 85 VAL A CA 1
ATOM 663 C C . VAL A 1 85 ? 0.964 -8.647 -13.104 1.00 88.75 85 VAL A C 1
ATOM 665 O O . VAL A 1 85 ? 1.603 -8.137 -14.022 1.00 88.75 85 VAL A O 1
ATOM 668 N N . GLU A 1 86 ? -0.357 -8.793 -13.122 1.00 90.31 86 GLU A N 1
ATOM 669 C CA . GLU A 1 86 ? -1.194 -8.262 -14.194 1.00 90.31 86 GLU A CA 1
ATOM 670 C C . GLU A 1 86 ? -1.000 -6.746 -14.344 1.00 90.31 86 GLU A C 1
ATOM 672 O O . GLU A 1 86 ? -0.929 -6.005 -13.359 1.00 90.31 86 GLU A O 1
ATOM 677 N N . ALA A 1 87 ? -0.918 -6.283 -15.591 1.00 90.88 87 ALA A N 1
ATOM 678 C CA . ALA A 1 87 ? -0.774 -4.871 -15.931 1.00 90.88 87 ALA A CA 1
ATOM 679 C C . ALA A 1 87 ? -2.131 -4.144 -15.874 1.00 90.88 87 ALA A C 1
ATOM 681 O O . ALA A 1 87 ? -2.611 -3.618 -16.877 1.00 90.88 87 ALA A O 1
ATOM 682 N N . ASP A 1 88 ? -2.764 -4.159 -14.700 1.00 88.75 88 ASP A N 1
ATOM 683 C CA . ASP A 1 88 ? -3.990 -3.410 -14.421 1.00 88.75 88 ASP A CA 1
ATOM 684 C C . ASP A 1 88 ? -3.713 -1.917 -14.149 1.00 88.75 88 ASP A C 1
ATOM 686 O O . ASP A 1 88 ? -2.565 -1.484 -13.993 1.00 88.75 88 ASP A O 1
ATOM 690 N N . ASP A 1 89 ? -4.774 -1.109 -14.085 1.00 84.94 89 ASP A N 1
ATOM 691 C CA . ASP A 1 89 ? -4.666 0.342 -13.878 1.00 84.94 89 ASP A CA 1
ATOM 692 C C . ASP A 1 89 ? -3.940 0.699 -12.569 1.00 84.94 89 ASP A C 1
ATOM 694 O O . ASP A 1 89 ? -3.214 1.695 -12.504 1.00 84.94 89 ASP A O 1
ATOM 698 N N . VAL A 1 90 ? -4.083 -0.131 -11.531 1.00 88.69 90 VAL A N 1
ATOM 699 C CA . VAL A 1 90 ? -3.435 0.076 -10.229 1.00 88.69 90 VAL A CA 1
ATOM 700 C C . VAL A 1 90 ? -1.929 -0.164 -10.340 1.00 88.69 90 VAL A C 1
ATOM 702 O O . VAL A 1 90 ? -1.136 0.636 -9.831 1.00 88.69 90 VAL A O 1
ATOM 705 N N . SER A 1 91 ? -1.522 -1.239 -11.017 1.00 88.06 91 SER A N 1
ATOM 706 C CA . SER A 1 91 ? -0.125 -1.566 -11.301 1.00 88.06 91 SER A CA 1
ATOM 707 C C . SER A 1 91 ? 0.527 -0.471 -12.142 1.00 88.06 91 SER A C 1
ATOM 709 O O . SER A 1 91 ? 1.593 0.031 -11.780 1.00 88.06 91 SER A O 1
ATOM 711 N N . LEU A 1 92 ? -0.143 -0.018 -13.206 1.00 89.75 92 LEU A N 1
ATOM 712 C CA . LEU A 1 92 ? 0.359 1.040 -14.085 1.00 89.75 92 LEU A CA 1
ATOM 713 C C . LEU A 1 92 ? 0.497 2.383 -13.360 1.00 89.75 92 LEU A C 1
ATOM 715 O O . LEU A 1 92 ? 1.529 3.042 -13.491 1.00 89.75 92 LEU A O 1
ATOM 719 N N . GLN A 1 93 ? -0.492 2.778 -12.552 1.00 87.88 93 GLN A N 1
ATOM 720 C CA . GLN A 1 93 ? -0.435 4.023 -11.783 1.00 87.88 93 GLN A CA 1
ATOM 721 C C . GLN A 1 93 ? 0.690 3.993 -10.738 1.00 87.88 93 GLN A C 1
ATOM 723 O O . GLN A 1 93 ? 1.440 4.963 -10.589 1.00 87.88 93 GLN A O 1
ATOM 728 N N . ARG A 1 94 ? 0.859 2.868 -10.034 1.00 89.75 94 ARG A N 1
ATOM 729 C CA . ARG A 1 94 ? 1.954 2.706 -9.071 1.00 89.75 94 ARG A CA 1
ATOM 730 C C . ARG A 1 94 ? 3.310 2.708 -9.771 1.00 89.75 94 ARG A C 1
ATOM 732 O O . ARG A 1 94 ? 4.218 3.420 -9.342 1.00 89.75 94 ARG A O 1
ATOM 739 N N . GLY A 1 95 ? 3.426 1.969 -10.871 1.00 93.25 95 GLY A N 1
ATOM 740 C CA . GLY A 1 95 ? 4.613 1.926 -11.716 1.00 93.25 95 GLY A CA 1
ATOM 741 C C . GLY A 1 95 ? 5.008 3.307 -12.231 1.00 93.25 95 GLY A C 1
ATOM 742 O O . GLY A 1 95 ? 6.184 3.659 -12.177 1.00 93.25 95 GLY A O 1
ATOM 743 N N . GLN A 1 96 ? 4.036 4.135 -12.623 1.00 91.56 96 GLN A N 1
ATOM 744 C CA . GLN A 1 96 ? 4.262 5.518 -13.043 1.00 91.56 96 GLN A CA 1
ATOM 745 C C . GLN A 1 96 ? 4.892 6.373 -11.936 1.00 91.56 96 GLN A C 1
ATOM 747 O O . GLN A 1 96 ? 5.868 7.090 -12.182 1.00 91.56 96 GLN A O 1
ATOM 7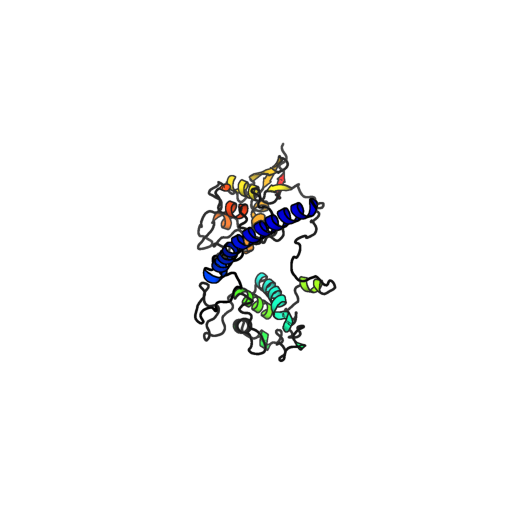52 N N . ILE A 1 97 ? 4.364 6.295 -10.711 1.00 92.50 97 ILE A N 1
ATOM 753 C CA . ILE A 1 97 ? 4.894 7.038 -9.558 1.00 92.50 97 ILE A CA 1
ATOM 754 C C . ILE A 1 97 ? 6.318 6.574 -9.238 1.00 92.50 97 ILE A C 1
ATOM 756 O O . ILE A 1 97 ? 7.234 7.389 -9.115 1.00 92.50 97 ILE A O 1
ATOM 760 N N . LEU A 1 98 ? 6.527 5.261 -9.151 1.00 93.88 98 LEU A N 1
ATOM 761 C CA . LEU A 1 98 ? 7.829 4.672 -8.837 1.00 93.88 98 LEU A CA 1
ATOM 762 C C . LEU A 1 98 ? 8.876 4.989 -9.909 1.00 93.88 98 LEU A C 1
ATOM 764 O O . LEU A 1 98 ? 10.022 5.301 -9.574 1.00 93.88 98 LEU A O 1
ATOM 768 N N . TYR A 1 99 ? 8.479 4.969 -11.182 1.00 94.31 99 TYR A N 1
ATOM 769 C CA . TYR A 1 99 ? 9.316 5.363 -12.307 1.00 94.31 99 TYR A CA 1
ATOM 770 C C . TYR A 1 99 ? 9.739 6.831 -12.201 1.00 94.31 99 TYR A C 1
ATOM 772 O O . TYR A 1 99 ? 10.921 7.149 -12.351 1.00 94.31 99 TYR A O 1
ATOM 780 N N . ALA A 1 100 ? 8.799 7.729 -11.896 1.00 92.31 100 ALA A N 1
ATOM 781 C CA . ALA A 1 100 ? 9.091 9.149 -11.730 1.00 92.31 100 ALA A CA 1
ATOM 782 C C . ALA A 1 100 ? 10.095 9.408 -10.592 1.00 92.31 100 ALA A C 1
ATOM 784 O O . ALA A 1 100 ? 10.969 10.263 -10.732 1.00 92.31 100 ALA A O 1
ATOM 785 N N . LEU A 1 101 ? 10.001 8.650 -9.495 1.00 91.94 101 LEU A N 1
ATOM 786 C CA . LEU A 1 101 ? 10.875 8.793 -8.327 1.00 91.94 101 LEU A CA 1
ATOM 787 C C . LEU A 1 101 ? 12.278 8.210 -8.541 1.00 91.94 101 LEU A C 1
ATOM 789 O O . LEU A 1 101 ? 13.258 8.807 -8.100 1.00 91.94 101 LEU A O 1
ATOM 793 N N . ASN A 1 102 ? 12.385 7.053 -9.202 1.00 93.69 102 ASN A N 1
ATOM 794 C CA . ASN A 1 102 ? 13.624 6.266 -9.212 1.00 93.69 102 ASN A CA 1
ATOM 795 C C . ASN A 1 102 ? 14.317 6.209 -10.580 1.00 93.69 102 ASN A C 1
ATOM 797 O O . ASN A 1 102 ? 15.537 6.069 -10.646 1.00 93.69 102 ASN A O 1
ATOM 801 N N . CYS A 1 103 ? 13.566 6.304 -11.678 1.00 94.06 103 CYS A N 1
ATOM 802 C CA . CYS A 1 103 ? 14.069 6.024 -13.026 1.00 94.06 103 CYS A CA 1
ATOM 803 C C . CYS A 1 103 ? 14.207 7.297 -13.869 1.00 94.06 103 CYS A C 1
ATOM 805 O O . CYS A 1 103 ? 15.208 7.478 -14.567 1.00 94.06 103 CYS A O 1
ATOM 807 N N . ALA A 1 104 ? 13.233 8.208 -13.776 1.00 93.81 104 ALA A N 1
ATOM 808 C CA . ALA A 1 104 ? 13.141 9.402 -14.620 1.00 93.81 104 ALA A CA 1
ATOM 809 C C . ALA A 1 104 ? 14.316 10.380 -14.447 1.00 93.81 104 ALA A C 1
ATOM 811 O O . ALA A 1 104 ? 14.626 11.141 -15.363 1.00 93.81 104 ALA A O 1
ATOM 812 N N . VAL A 1 105 ? 15.013 10.341 -13.307 1.00 91.88 105 VAL A N 1
ATOM 813 C CA . VAL A 1 105 ? 16.211 11.161 -13.061 1.00 91.88 105 VAL A CA 1
ATOM 814 C C . VAL A 1 105 ? 17.329 10.890 -14.080 1.00 91.88 105 VAL A C 1
ATOM 816 O O . VAL A 1 105 ? 18.049 11.813 -14.462 1.00 91.88 105 VAL A O 1
ATOM 819 N N . CYS A 1 106 ? 17.431 9.653 -14.574 1.00 93.12 106 CYS A N 1
ATOM 820 C CA . CYS A 1 106 ? 18.399 9.252 -15.598 1.00 93.12 106 CYS A CA 1
ATOM 821 C C . CYS A 1 106 ? 17.719 8.997 -16.948 1.00 93.12 106 CYS A C 1
ATOM 823 O O . CYS A 1 106 ? 18.171 9.508 -17.965 1.00 93.12 106 CYS A O 1
ATOM 825 N N . HIS A 1 107 ? 16.609 8.258 -16.967 1.00 93.88 107 HIS A N 1
ATOM 826 C CA . HIS A 1 107 ? 15.933 7.866 -18.208 1.00 93.88 107 HIS A CA 1
ATOM 827 C C . HIS A 1 107 ? 14.973 8.927 -18.763 1.00 93.88 107 HIS A C 1
ATOM 829 O O . HIS A 1 107 ? 14.455 8.764 -19.863 1.00 93.88 107 HIS A O 1
ATOM 835 N N . GLY A 1 108 ? 14.737 10.015 -18.030 1.00 90.06 108 GLY A N 1
ATOM 836 C CA . GLY A 1 108 ? 13.803 11.067 -18.415 1.00 90.06 108 GLY A CA 1
ATOM 837 C C . GLY A 1 108 ? 12.342 10.698 -18.135 1.00 90.06 108 GLY A C 1
ATOM 838 O O . GLY A 1 108 ? 12.002 9.520 -17.987 1.00 90.06 108 GLY A O 1
ATOM 839 N N . PRO A 1 109 ? 11.440 11.690 -18.058 1.00 88.75 109 PRO A N 1
ATOM 840 C CA . PRO A 1 109 ? 10.024 11.453 -17.766 1.00 88.75 109 PRO A CA 1
ATOM 841 C C . PRO A 1 109 ? 9.324 10.629 -18.855 1.00 88.75 109 PRO A C 1
ATOM 843 O O . PRO A 1 109 ? 8.366 9.926 -18.557 1.00 88.75 109 PRO A O 1
ATOM 846 N N . ASN A 1 110 ? 9.838 10.688 -20.088 1.00 88.00 110 ASN A N 1
ATOM 847 C CA . ASN A 1 110 ? 9.314 9.950 -21.237 1.00 88.00 110 ASN A CA 1
ATOM 848 C C . ASN A 1 110 ? 10.133 8.690 -21.567 1.00 88.00 110 ASN A C 1
ATOM 850 O O . ASN A 1 110 ? 9.917 8.080 -22.607 1.00 88.00 110 ASN A O 1
ATOM 854 N N . GLY A 1 111 ? 11.122 8.340 -20.737 1.00 90.81 111 GLY A N 1
ATOM 855 C CA . GLY A 1 111 ? 11.958 7.154 -20.939 1.00 90.81 111 GLY A CA 1
ATOM 856 C C . GLY A 1 111 ? 12.974 7.222 -22.062 1.00 90.81 111 GLY A C 1
ATOM 857 O O . GLY A 1 111 ? 13.537 6.190 -22.389 1.00 90.81 111 GLY A O 1
ATOM 858 N N . LYS A 1 112 ? 13.264 8.394 -22.627 1.00 90.81 112 LYS A N 1
ATOM 859 C CA . LYS A 1 112 ? 14.146 8.525 -23.797 1.00 90.81 112 LYS A CA 1
ATOM 860 C C . LYS A 1 112 ? 15.642 8.531 -23.485 1.00 90.81 112 LYS A C 1
ATOM 862 O O . LYS A 1 112 ? 16.453 8.803 -24.364 1.00 90.81 112 LYS A O 1
ATOM 867 N N . GLY A 1 113 ? 16.021 8.283 -22.235 1.00 91.56 113 GLY A N 1
ATOM 868 C CA . GLY A 1 113 ? 17.414 8.387 -21.806 1.00 91.56 113 GLY A CA 1
ATOM 869 C C . GLY A 1 113 ? 17.901 9.832 -21.661 1.00 91.56 113 GLY A C 1
ATOM 870 O O . GLY A 1 113 ? 19.101 10.073 -21.605 1.00 91.56 113 GLY A O 1
ATOM 871 N N . ASP A 1 114 ? 16.982 10.799 -21.597 1.00 90.56 114 ASP A N 1
ATOM 872 C CA . ASP A 1 114 ? 17.241 12.243 -21.592 1.00 90.56 114 ASP A CA 1
ATOM 873 C C . ASP A 1 114 ? 16.983 12.895 -20.222 1.00 90.56 114 ASP A C 1
ATOM 875 O O . ASP A 1 114 ? 16.682 14.087 -20.121 1.00 90.56 114 ASP A O 1
ATOM 879 N N . GLY A 1 115 ? 17.098 12.116 -19.141 1.00 90.00 115 GLY A N 1
ATOM 880 C CA . GLY A 1 115 ? 16.921 12.616 -17.782 1.00 90.00 115 GLY A CA 1
ATOM 881 C C . GLY A 1 115 ? 17.962 13.675 -17.397 1.00 90.00 115 GLY A C 1
ATOM 882 O O . GLY A 1 115 ? 19.034 13.755 -18.000 1.00 90.00 115 GLY A O 1
ATOM 883 N N . PRO A 1 116 ? 17.699 14.479 -16.352 1.00 90.56 116 PRO A N 1
ATOM 884 C CA . PRO A 1 116 ? 18.610 15.541 -15.916 1.00 90.56 116 PRO A CA 1
ATOM 885 C C . PRO A 1 116 ? 20.026 15.045 -15.581 1.00 90.56 116 PRO A C 1
ATOM 887 O O . PRO A 1 116 ? 20.983 15.804 -15.716 1.00 90.56 116 PRO A O 1
ATOM 890 N N . MET A 1 117 ? 20.182 13.779 -15.179 1.00 89.75 117 MET A N 1
ATOM 891 C CA . MET A 1 117 ? 21.495 13.178 -14.929 1.00 89.75 117 MET A CA 1
ATOM 892 C C . MET A 1 117 ? 22.152 12.575 -16.174 1.00 89.75 117 MET A C 1
ATOM 894 O O . MET A 1 117 ? 23.357 12.336 -16.141 1.00 89.75 117 MET A O 1
ATOM 898 N N . ALA A 1 118 ? 21.421 12.352 -17.270 1.00 88.62 118 ALA A N 1
ATOM 899 C CA . ALA A 1 118 ? 21.920 11.631 -18.443 1.00 88.62 118 ALA A CA 1
ATOM 900 C C . ALA A 1 118 ? 23.197 12.250 -19.031 1.00 88.62 118 ALA A C 1
ATOM 902 O O . ALA A 1 118 ? 24.139 11.535 -19.358 1.00 88.62 118 ALA A O 1
ATOM 903 N N . ALA A 1 119 ? 23.274 13.584 -19.086 1.00 88.12 119 ALA A N 1
ATOM 904 C CA . ALA A 1 119 ? 24.442 14.308 -19.597 1.00 88.12 119 ALA A CA 1
ATOM 905 C C . ALA A 1 119 ? 25.694 14.202 -18.701 1.00 88.12 119 ALA A C 1
ATOM 907 O O . ALA A 1 119 ? 26.792 14.553 -19.132 1.00 88.12 119 ALA A O 1
ATOM 908 N N . HIS A 1 120 ? 25.538 13.750 -17.455 1.00 88.62 120 HIS A N 1
ATOM 909 C CA . HIS A 1 120 ? 26.614 13.613 -16.472 1.00 88.62 120 HIS A CA 1
ATOM 910 C C . HIS A 1 120 ? 27.084 12.164 -16.292 1.00 88.62 120 HIS A C 1
ATOM 912 O O . HIS A 1 120 ? 28.040 11.918 -15.554 1.00 88.62 120 HIS A O 1
ATOM 918 N N . LEU A 1 121 ? 26.427 11.208 -16.950 1.00 86.88 121 LEU A N 1
ATOM 919 C CA . LEU A 1 121 ? 26.802 9.801 -16.920 1.00 86.88 121 LEU A CA 1
ATOM 920 C C . LEU A 1 121 ? 27.811 9.497 -18.029 1.00 86.88 121 LEU A C 1
ATOM 922 O O . LEU A 1 121 ? 27.782 10.085 -19.107 1.00 86.88 121 LEU A O 1
ATOM 926 N N . LYS A 1 122 ? 28.726 8.564 -17.748 1.00 86.62 122 LYS A N 1
ATOM 927 C CA . LYS A 1 122 ? 29.738 8.124 -18.718 1.00 86.62 122 LYS A CA 1
ATOM 928 C C . LYS A 1 122 ? 29.103 7.413 -19.916 1.00 86.62 122 LYS A C 1
ATOM 930 O O . LYS A 1 122 ? 29.545 7.609 -21.041 1.00 86.62 122 LYS A O 1
ATOM 935 N N . GLU A 1 123 ? 28.088 6.601 -19.643 1.00 86.75 123 GLU A N 1
ATOM 936 C CA . GLU A 1 123 ? 27.275 5.912 -20.640 1.00 86.75 123 GLU A CA 1
ATOM 937 C C . GLU A 1 123 ? 25.877 6.526 -20.614 1.00 86.75 123 GLU A C 1
ATOM 939 O O . GLU A 1 123 ? 25.316 6.729 -19.532 1.00 86.75 123 GLU A O 1
ATOM 944 N N . GLN A 1 124 ? 25.316 6.829 -21.785 1.00 88.75 124 GLN A N 1
ATOM 945 C CA . GLN A 1 124 ? 23.952 7.343 -21.847 1.00 88.75 124 GLN A CA 1
ATOM 946 C C . GLN A 1 124 ? 22.955 6.252 -21.435 1.00 88.75 124 GLN A C 1
ATOM 948 O O . GLN A 1 124 ? 23.084 5.107 -21.882 1.00 88.75 124 GLN A O 1
ATOM 953 N N . PRO A 1 125 ? 21.953 6.583 -20.602 1.00 92.25 125 PRO A N 1
ATOM 954 C CA . PRO A 1 125 ? 20.861 5.667 -20.313 1.00 92.25 125 PRO A CA 1
ATOM 955 C C . PRO A 1 125 ? 20.135 5.264 -21.600 1.00 92.25 125 PRO A C 1
ATOM 957 O O . PRO A 1 125 ? 19.950 6.084 -22.497 1.00 92.25 125 PRO A O 1
ATOM 960 N N . ALA A 1 126 ? 19.716 4.003 -21.683 1.00 91.31 126 ALA A N 1
ATOM 961 C CA . ALA A 1 126 ? 18.976 3.509 -22.838 1.00 91.31 126 ALA A CA 1
ATOM 962 C C . ALA A 1 126 ? 17.628 4.232 -22.999 1.00 91.31 126 ALA A C 1
ATOM 964 O O . ALA A 1 126 ? 16.966 4.552 -22.002 1.00 91.31 126 ALA A O 1
ATOM 965 N N . ASP A 1 127 ? 17.215 4.416 -24.255 1.00 92.38 127 ASP A N 1
ATOM 966 C CA . ASP A 1 127 ? 15.849 4.797 -24.605 1.00 92.38 127 ASP A CA 1
ATOM 967 C C . ASP A 1 127 ? 14.930 3.593 -24.370 1.00 92.38 127 ASP A C 1
ATOM 969 O O . ASP A 1 127 ? 14.975 2.587 -25.078 1.00 92.38 127 ASP A O 1
ATOM 973 N N . LEU A 1 128 ? 14.110 3.690 -23.333 1.00 93.44 128 LEU A N 1
ATOM 974 C CA . LEU A 1 128 ? 13.165 2.665 -22.922 1.00 93.44 128 LEU A CA 1
ATOM 975 C C . LEU A 1 128 ? 11.992 2.530 -23.896 1.00 93.44 128 LEU A C 1
ATOM 977 O O . LEU A 1 128 ? 11.282 1.531 -23.841 1.00 93.44 128 LEU A O 1
ATOM 981 N N . THR A 1 129 ? 11.784 3.504 -24.784 1.00 89.12 129 THR A N 1
ATOM 982 C CA . THR A 1 129 ? 10.766 3.449 -25.842 1.00 89.12 129 THR A CA 1
ATOM 983 C C . THR A 1 129 ? 11.265 2.744 -27.104 1.00 89.12 129 THR A C 1
ATOM 985 O O . THR A 1 129 ? 10.465 2.445 -27.992 1.00 89.12 129 THR A O 1
ATOM 988 N N . ASP A 1 130 ? 12.564 2.429 -27.181 1.00 91.25 130 ASP A N 1
ATOM 989 C CA . ASP A 1 130 ? 13.132 1.706 -28.313 1.00 91.25 130 ASP A CA 1
ATOM 990 C C . ASP A 1 130 ? 12.584 0.274 -28.409 1.00 91.25 130 ASP A C 1
ATOM 992 O O . ASP A 1 130 ? 12.363 -0.425 -27.415 1.00 91.25 130 ASP A O 1
ATOM 996 N N . VAL A 1 131 ? 12.427 -0.194 -29.646 1.00 88.38 131 VAL A N 1
ATOM 997 C CA . VAL A 1 131 ? 11.899 -1.516 -29.991 1.00 88.38 131 VAL A CA 1
ATOM 998 C C . VAL A 1 131 ? 12.733 -2.627 -29.353 1.00 88.38 131 VAL A C 1
ATOM 1000 O O . VAL A 1 131 ? 12.180 -3.645 -28.944 1.00 88.38 131 VAL A O 1
ATOM 1003 N N . GLY A 1 132 ? 14.052 -2.447 -29.223 1.00 88.69 132 GLY A N 1
ATOM 1004 C CA . GLY A 1 132 ? 14.920 -3.423 -28.559 1.00 88.69 132 GLY A CA 1
ATOM 1005 C C . GLY A 1 132 ? 14.576 -3.619 -27.078 1.00 88.69 132 GLY A C 1
ATOM 1006 O O . GLY A 1 132 ? 14.498 -4.753 -26.598 1.00 88.69 132 GLY A O 1
ATOM 1007 N N . VAL A 1 133 ? 14.310 -2.524 -26.363 1.00 88.88 133 VAL A N 1
ATOM 1008 C CA . VAL A 1 133 ? 13.916 -2.567 -24.948 1.00 88.88 133 VAL A CA 1
ATOM 1009 C C . VAL A 1 133 ? 12.487 -3.086 -24.813 1.00 88.88 133 VAL A C 1
ATOM 1011 O O . VAL A 1 133 ? 12.235 -3.983 -24.013 1.00 88.88 133 VAL A O 1
ATOM 1014 N N . GLN A 1 134 ? 11.566 -2.610 -25.652 1.00 91.38 134 GLN A N 1
ATOM 1015 C CA . GLN A 1 134 ? 10.163 -3.034 -25.631 1.00 91.38 134 GLN A CA 1
ATOM 1016 C C . GLN A 1 134 ? 9.975 -4.515 -25.991 1.00 91.38 134 GLN A C 1
ATOM 1018 O O . GLN A 1 134 ? 9.094 -5.175 -25.441 1.00 91.38 134 GLN A O 1
ATOM 1023 N N . ASN A 1 135 ? 10.837 -5.081 -26.840 1.00 91.88 135 ASN A N 1
ATOM 1024 C CA . ASN A 1 135 ? 10.836 -6.512 -27.160 1.00 91.88 135 ASN A CA 1
ATOM 1025 C C . ASN A 1 135 ? 11.561 -7.379 -26.122 1.00 91.88 135 ASN A C 1
ATOM 1027 O O . ASN A 1 135 ? 11.509 -8.607 -26.213 1.00 91.88 135 ASN A O 1
ATOM 1031 N N . SER A 1 136 ? 12.241 -6.779 -25.142 1.00 92.06 136 SER A N 1
ATOM 1032 C CA . SER A 1 136 ? 12.836 -7.543 -24.048 1.00 92.06 136 SER A CA 1
ATOM 1033 C C . SER A 1 136 ? 11.740 -8.178 -23.191 1.00 92.06 136 SER A C 1
ATOM 1035 O O . SER A 1 136 ? 10.648 -7.620 -23.022 1.00 92.06 136 SER A O 1
ATOM 1037 N N . SER A 1 137 ? 12.021 -9.366 -22.651 1.00 93.56 137 SER A N 1
ATOM 1038 C CA . SER A 1 137 ? 11.088 -10.021 -21.738 1.00 93.56 137 SER A CA 1
ATOM 1039 C C . SER A 1 137 ? 10.992 -9.251 -20.425 1.00 93.56 137 SER A C 1
ATOM 1041 O O . SER A 1 137 ? 11.979 -8.682 -19.951 1.00 93.56 137 SER A O 1
ATOM 1043 N N . ASP A 1 138 ? 9.817 -9.286 -19.807 1.00 93.62 138 ASP A N 1
ATOM 1044 C CA . ASP A 1 138 ? 9.537 -8.595 -18.549 1.00 93.62 138 ASP A CA 1
ATOM 1045 C C . ASP A 1 138 ? 10.533 -8.998 -17.456 1.00 93.62 138 ASP A C 1
ATOM 1047 O O . ASP A 1 138 ? 11.105 -8.146 -16.779 1.00 93.62 138 ASP A O 1
ATOM 1051 N N . GLY A 1 139 ? 10.845 -10.293 -17.356 1.00 91.69 139 GLY A N 1
ATOM 1052 C CA . GLY A 1 139 ? 11.856 -10.797 -16.430 1.00 91.69 139 GLY A CA 1
ATOM 1053 C C . GLY A 1 139 ? 13.261 -10.260 -16.686 1.00 91.69 139 GLY A C 1
ATOM 1054 O O . GLY A 1 139 ? 14.030 -10.079 -15.746 1.00 91.69 139 GLY A O 1
ATOM 1055 N N . THR A 1 140 ? 13.612 -9.966 -17.939 1.00 92.25 140 THR A N 1
ATOM 1056 C CA . THR A 1 140 ? 14.902 -9.337 -18.254 1.00 92.25 140 THR A CA 1
ATOM 1057 C C . THR A 1 140 ? 14.939 -7.911 -17.717 1.00 92.25 140 THR A C 1
ATOM 1059 O O . THR A 1 140 ? 15.904 -7.539 -17.050 1.00 92.25 140 THR A O 1
ATOM 1062 N N . LEU A 1 141 ? 13.870 -7.134 -17.921 1.00 93.56 141 LEU A N 1
ATOM 1063 C CA . LEU A 1 141 ? 13.754 -5.784 -17.362 1.00 93.56 141 LEU A CA 1
ATOM 1064 C C . LEU A 1 141 ? 13.755 -5.814 -15.827 1.00 93.56 141 LEU A C 1
ATOM 1066 O O . LEU A 1 141 ? 14.472 -5.039 -15.193 1.00 93.56 141 LEU A O 1
ATOM 1070 N N . PHE A 1 142 ? 13.047 -6.768 -15.221 1.00 93.62 142 PHE A N 1
ATOM 1071 C CA . PHE A 1 142 ? 13.049 -6.984 -13.775 1.00 93.62 142 PHE A CA 1
ATOM 1072 C C . PHE A 1 142 ? 14.457 -7.252 -13.230 1.00 93.62 142 PHE A C 1
ATOM 1074 O O . PHE A 1 142 ? 14.852 -6.685 -12.207 1.00 93.62 142 PHE A O 1
ATOM 1081 N N . LEU A 1 143 ? 15.245 -8.091 -13.909 1.00 91.44 143 LEU A N 1
ATOM 1082 C CA . LEU A 1 143 ? 16.617 -8.399 -13.506 1.00 91.44 143 LEU A CA 1
ATOM 1083 C C . LEU A 1 143 ? 17.563 -7.211 -13.682 1.00 91.44 143 LEU A C 1
ATOM 1085 O O . LEU A 1 143 ? 18.439 -7.029 -12.837 1.00 91.44 143 LEU A O 1
ATOM 1089 N N . VAL A 1 144 ? 17.370 -6.392 -14.719 1.00 93.06 144 VAL A N 1
ATOM 1090 C CA . VAL A 1 144 ? 18.114 -5.138 -14.905 1.00 93.06 144 VAL A CA 1
ATOM 1091 C C . VAL A 1 144 ? 17.828 -4.167 -13.760 1.00 93.06 144 VAL A C 1
ATOM 1093 O O . VAL A 1 144 ? 18.763 -3.619 -13.187 1.00 93.06 144 VAL A O 1
ATOM 1096 N N . ILE A 1 145 ? 16.567 -4.009 -13.346 1.00 94.00 145 ILE A N 1
ATOM 1097 C CA . ILE A 1 145 ? 16.212 -3.162 -12.192 1.00 94.00 145 ILE A CA 1
ATOM 1098 C C . ILE A 1 145 ? 16.793 -3.743 -10.892 1.00 94.00 145 ILE A C 1
ATOM 1100 O O . ILE A 1 145 ? 17.324 -3.019 -10.050 1.00 94.00 145 ILE A O 1
ATOM 1104 N N . THR A 1 146 ? 16.718 -5.065 -10.726 1.00 91.06 146 THR A N 1
ATOM 1105 C CA . THR A 1 146 ? 17.157 -5.758 -9.506 1.00 91.06 146 THR A CA 1
ATOM 1106 C C . THR A 1 146 ? 18.675 -5.693 -9.327 1.00 91.06 146 THR A C 1
ATOM 1108 O O . THR A 1 146 ? 19.153 -5.354 -8.247 1.00 91.06 146 THR A O 1
ATOM 1111 N N . ASN A 1 147 ? 19.441 -6.019 -10.367 1.00 89.56 147 ASN A N 1
ATOM 1112 C CA . ASN A 1 147 ? 20.895 -6.174 -10.278 1.00 89.56 147 ASN A CA 1
ATOM 1113 C C . ASN A 1 147 ? 21.667 -4.950 -10.782 1.00 89.56 147 ASN A C 1
ATOM 1115 O O . ASN A 1 147 ? 22.863 -4.833 -10.517 1.00 89.56 147 ASN A O 1
ATOM 1119 N N . GLY A 1 148 ? 20.998 -4.045 -11.494 1.00 91.69 148 GLY A N 1
ATOM 1120 C CA . GLY A 1 148 ? 21.652 -2.978 -12.232 1.00 91.69 148 GLY A CA 1
ATOM 1121 C C . GLY A 1 148 ? 22.444 -3.503 -13.431 1.00 91.69 148 GLY A C 1
ATOM 1122 O O . GLY A 1 148 ? 22.468 -4.696 -13.744 1.00 91.69 148 GLY A O 1
ATOM 1123 N N . VAL A 1 149 ? 23.136 -2.580 -14.089 1.00 90.69 149 VAL A N 1
ATOM 1124 C CA . VAL A 1 149 ? 24.107 -2.859 -15.149 1.00 90.69 149 VAL A CA 1
ATOM 1125 C C . VAL A 1 149 ? 25.468 -2.379 -14.648 1.00 90.69 149 VAL A C 1
ATOM 1127 O O . VAL A 1 149 ? 25.641 -1.171 -14.456 1.00 90.69 149 VAL A O 1
ATOM 1130 N N . PRO A 1 150 ? 26.439 -3.280 -14.413 1.00 86.81 150 PRO A N 1
ATOM 1131 C CA . PRO A 1 150 ? 27.730 -2.919 -13.837 1.00 86.81 150 PRO A CA 1
ATOM 1132 C C . PRO A 1 150 ? 28.397 -1.741 -14.557 1.00 86.81 150 PRO A C 1
ATOM 1134 O O . PRO A 1 150 ? 28.648 -1.794 -15.756 1.00 86.81 150 PRO A O 1
ATOM 1137 N N . GLY A 1 151 ? 28.695 -0.676 -13.810 1.00 83.88 151 GLY A N 1
ATOM 1138 C CA . GLY A 1 151 ? 29.357 0.524 -14.334 1.00 83.88 151 GLY A CA 1
ATOM 1139 C C . GLY A 1 151 ? 28.450 1.534 -15.050 1.00 83.88 151 GLY A C 1
ATOM 1140 O O . GLY A 1 151 ? 28.935 2.619 -15.365 1.00 83.88 151 GLY A O 1
ATOM 1141 N N . SER A 1 152 ? 27.165 1.226 -15.254 1.00 87.94 152 SER A N 1
ATOM 1142 C CA . SER A 1 152 ? 26.222 2.095 -15.980 1.00 87.94 152 SER A CA 1
ATOM 1143 C C . SER A 1 152 ? 24.946 2.391 -15.189 1.00 87.94 152 SER A C 1
ATOM 1145 O O . SER A 1 152 ? 24.578 3.552 -15.042 1.00 87.94 152 SER A O 1
ATOM 1147 N N . MET A 1 153 ? 24.288 1.364 -14.642 1.00 93.56 153 MET A N 1
ATOM 1148 C CA . MET A 1 153 ? 23.027 1.488 -13.905 1.00 93.56 153 MET A CA 1
ATOM 1149 C C . MET A 1 153 ? 23.156 0.838 -12.519 1.00 93.56 153 MET A C 1
ATOM 1151 O O . MET A 1 153 ? 23.575 -0.317 -12.436 1.00 93.56 153 MET A O 1
ATOM 1155 N N . PRO A 1 154 ? 22.805 1.533 -11.423 1.00 92.31 154 PRO A N 1
ATOM 1156 C CA . PRO A 1 154 ? 22.849 0.951 -10.086 1.00 92.31 154 PRO A CA 1
ATOM 1157 C C . PRO A 1 154 ? 21.761 -0.115 -9.893 1.00 92.31 154 PRO A C 1
ATOM 1159 O O . PRO A 1 154 ? 20.714 -0.084 -10.538 1.00 92.31 154 PRO A O 1
ATOM 1162 N N . ALA A 1 155 ? 22.001 -1.041 -8.966 1.00 92.00 155 ALA A N 1
ATOM 1163 C CA . ALA A 1 155 ? 20.990 -1.988 -8.509 1.00 92.00 155 ALA A CA 1
ATOM 1164 C C . ALA A 1 155 ? 19.944 -1.271 -7.644 1.00 92.00 155 ALA A C 1
ATOM 1166 O O . ALA A 1 155 ? 20.315 -0.551 -6.719 1.00 92.00 155 ALA A O 1
ATOM 1167 N N . LEU A 1 156 ? 18.653 -1.507 -7.898 1.00 92.44 156 LEU A N 1
ATOM 1168 C CA . LEU A 1 156 ? 17.547 -0.919 -7.126 1.00 92.44 156 LEU A CA 1
ATOM 1169 C C . LEU A 1 156 ? 16.816 -1.939 -6.245 1.00 92.44 156 LEU A C 1
ATOM 1171 O O . LEU A 1 156 ? 15.739 -1.656 -5.723 1.00 92.44 156 LEU A O 1
ATOM 1175 N N . ARG A 1 157 ? 17.387 -3.133 -6.045 1.00 86.31 157 ARG A N 1
ATOM 1176 C CA . ARG A 1 157 ? 16.751 -4.188 -5.241 1.00 86.31 157 ARG A CA 1
ATOM 1177 C C . ARG A 1 157 ? 16.521 -3.835 -3.769 1.00 86.31 157 ARG A C 1
ATOM 1179 O O . ARG A 1 157 ? 15.639 -4.428 -3.163 1.00 86.31 157 ARG A O 1
ATOM 1186 N N . GLU A 1 158 ? 17.308 -2.904 -3.233 1.00 84.19 158 GLU A N 1
ATOM 1187 C CA . GLU A 1 158 ? 17.190 -2.406 -1.854 1.00 84.19 158 GLU A CA 1
ATOM 1188 C C . GLU A 1 158 ? 16.230 -1.203 -1.757 1.00 84.19 158 GLU A C 1
ATOM 1190 O O . GLU A 1 158 ? 15.822 -0.818 -0.667 1.00 84.19 158 GLU A O 1
ATOM 1195 N N . ASN A 1 159 ? 15.883 -0.593 -2.897 1.00 87.62 159 ASN A N 1
ATOM 1196 C CA . ASN A 1 159 ? 15.026 0.592 -2.986 1.00 87.62 159 ASN A CA 1
ATOM 1197 C C . ASN A 1 159 ? 13.577 0.243 -3.333 1.00 87.62 159 ASN A C 1
ATOM 1199 O O . ASN A 1 159 ? 12.673 0.990 -2.976 1.00 87.62 159 ASN A O 1
ATOM 1203 N N . LEU A 1 160 ? 13.373 -0.854 -4.063 1.00 90.38 160 LEU A N 1
ATOM 1204 C CA . LEU A 1 160 ? 12.076 -1.300 -4.559 1.00 90.38 160 LEU A CA 1
ATOM 1205 C C . LEU A 1 160 ? 11.836 -2.740 -4.129 1.00 90.38 160 LEU A C 1
ATOM 1207 O O . LEU A 1 160 ? 12.697 -3.597 -4.337 1.00 90.38 160 LEU A O 1
ATOM 1211 N N . THR A 1 161 ? 10.651 -3.037 -3.613 1.00 89.31 161 THR A N 1
ATOM 1212 C CA . THR A 1 161 ? 10.203 -4.411 -3.362 1.00 89.31 161 THR A CA 1
ATOM 1213 C C . THR A 1 161 ? 10.031 -5.186 -4.680 1.00 89.31 161 THR A C 1
ATOM 1215 O O . THR A 1 161 ? 9.904 -4.588 -5.752 1.00 89.31 161 THR A O 1
ATOM 1218 N N . PRO A 1 162 ? 10.003 -6.533 -4.656 1.00 88.31 162 PRO A N 1
ATOM 1219 C CA . PRO A 1 162 ? 9.751 -7.332 -5.857 1.00 88.31 162 PRO A CA 1
ATOM 1220 C C . PRO A 1 162 ? 8.471 -6.938 -6.599 1.00 88.31 162 PRO A C 1
ATOM 1222 O O . PRO A 1 162 ? 8.492 -6.809 -7.819 1.00 88.31 162 PRO A O 1
ATOM 1225 N N . ARG A 1 163 ? 7.372 -6.700 -5.873 1.00 89.00 163 ARG A N 1
ATOM 1226 C CA . ARG A 1 163 ? 6.095 -6.285 -6.466 1.00 89.00 163 ARG A CA 1
ATOM 1227 C C . ARG A 1 163 ? 6.221 -4.934 -7.169 1.00 89.00 163 ARG A C 1
ATOM 1229 O O . ARG A 1 163 ? 5.823 -4.811 -8.318 1.00 89.00 163 ARG A O 1
ATOM 1236 N N . GLU A 1 164 ? 6.833 -3.957 -6.507 1.00 92.81 164 GLU A N 1
ATOM 1237 C CA . GLU A 1 164 ? 7.035 -2.615 -7.061 1.00 92.81 164 GLU A CA 1
ATOM 1238 C C . GLU A 1 164 ? 7.914 -2.627 -8.315 1.00 92.81 164 GLU A C 1
ATOM 1240 O O . GLU A 1 164 ? 7.664 -1.875 -9.254 1.00 92.81 164 GLU A O 1
ATOM 1245 N N . ARG A 1 165 ? 8.922 -3.507 -8.377 1.00 94.50 165 ARG A N 1
ATOM 1246 C CA . ARG A 1 165 ? 9.720 -3.683 -9.599 1.00 94.50 165 ARG A CA 1
ATOM 1247 C C . ARG A 1 165 ? 8.875 -4.203 -10.759 1.00 94.50 165 ARG A C 1
ATOM 1249 O O . ARG A 1 165 ? 9.065 -3.726 -11.872 1.00 94.50 165 ARG A O 1
ATOM 1256 N N . TRP A 1 166 ? 7.943 -5.125 -10.515 1.00 94.81 166 TRP A N 1
ATOM 1257 C CA . TRP A 1 166 ? 7.004 -5.578 -11.546 1.00 94.81 166 TRP A CA 1
ATOM 1258 C C . TRP A 1 166 ? 6.046 -4.474 -11.992 1.00 94.81 166 TRP A C 1
ATOM 1260 O O . TRP A 1 166 ? 5.847 -4.307 -13.190 1.00 94.81 166 TRP A O 1
ATOM 1270 N N . ASP A 1 167 ? 5.544 -3.657 -11.064 1.00 94.44 167 ASP A N 1
ATOM 1271 C CA . ASP A 1 167 ? 4.706 -2.499 -11.402 1.00 94.44 167 ASP A CA 1
ATOM 1272 C C . ASP A 1 167 ? 5.470 -1.499 -12.301 1.00 94.44 167 ASP A C 1
ATOM 1274 O O . ASP A 1 167 ? 4.938 -1.005 -13.297 1.00 94.44 167 ASP A O 1
ATOM 1278 N N . VAL A 1 168 ? 6.759 -1.255 -12.024 1.00 95.94 168 VAL A N 1
ATOM 1279 C CA . VAL A 1 168 ? 7.627 -0.442 -12.899 1.00 95.94 168 VAL A CA 1
ATOM 1280 C C . VAL A 1 168 ? 7.833 -1.099 -14.266 1.00 95.94 168 VAL A C 1
ATOM 1282 O O . VAL A 1 168 ? 7.788 -0.402 -15.278 1.00 95.94 168 VAL A O 1
ATOM 1285 N N . VAL A 1 169 ? 8.042 -2.419 -14.327 1.00 96.19 169 VAL A N 1
ATOM 1286 C CA . VAL A 1 169 ? 8.171 -3.151 -15.600 1.00 96.19 169 VAL A CA 1
ATOM 1287 C C . VAL A 1 169 ? 6.895 -3.020 -16.431 1.00 96.19 169 VAL A C 1
ATOM 1289 O O . VAL A 1 169 ? 6.989 -2.652 -17.600 1.00 96.19 169 VAL A O 1
ATOM 1292 N N . ASN A 1 170 ? 5.720 -3.222 -15.829 1.00 95.25 170 ASN A N 1
ATOM 1293 C CA . ASN A 1 170 ? 4.420 -3.046 -16.484 1.00 95.25 170 ASN A CA 1
ATOM 1294 C C . ASN A 1 170 ? 4.275 -1.637 -17.059 1.00 95.25 170 ASN A C 1
ATOM 1296 O O . ASN A 1 170 ? 3.906 -1.460 -18.222 1.00 95.25 170 ASN A O 1
ATOM 1300 N N . TYR A 1 171 ? 4.645 -0.625 -16.275 1.00 94.56 171 TYR A N 1
ATOM 1301 C CA . TYR A 1 171 ? 4.600 0.758 -16.726 1.00 94.56 171 TYR A CA 1
ATOM 1302 C C . TYR A 1 171 ? 5.564 1.038 -17.890 1.00 94.56 171 TYR A C 1
ATOM 1304 O O . TYR A 1 171 ? 5.161 1.638 -18.885 1.00 94.56 171 TYR A O 1
ATOM 1312 N N . VAL A 1 172 ? 6.806 0.549 -17.832 1.00 94.12 172 VAL A N 1
ATOM 1313 C CA . VAL A 1 172 ? 7.776 0.675 -18.938 1.00 94.12 172 VAL A CA 1
ATOM 1314 C C . VAL A 1 172 ? 7.289 -0.034 -20.204 1.00 94.12 172 VAL A C 1
ATOM 1316 O O . VAL A 1 172 ? 7.406 0.520 -21.298 1.00 94.12 172 VAL A O 1
ATOM 1319 N N . LYS A 1 173 ? 6.693 -1.221 -20.069 1.00 92.88 173 LYS A N 1
ATOM 1320 C CA . LYS A 1 173 ? 6.152 -2.022 -21.179 1.00 92.88 173 LYS A CA 1
ATOM 1321 C C . LYS A 1 173 ? 4.873 -1.447 -21.787 1.00 92.88 173 LYS A C 1
ATOM 1323 O O . LYS A 1 173 ? 4.540 -1.780 -22.919 1.00 92.88 173 LYS A O 1
ATOM 1328 N N . SER A 1 174 ? 4.178 -0.556 -21.080 1.00 88.88 174 SER A N 1
ATOM 1329 C CA . SER A 1 174 ? 3.014 0.148 -21.631 1.00 88.88 174 SER A CA 1
ATOM 1330 C C . SER A 1 174 ? 3.377 1.083 -22.796 1.00 88.88 174 SER A C 1
ATOM 1332 O O . SER A 1 174 ? 2.499 1.480 -23.561 1.00 88.88 174 SER A O 1
ATOM 1334 N N . GLY A 1 175 ? 4.655 1.475 -22.921 1.00 74.62 175 GLY A N 1
ATOM 1335 C CA . GLY A 1 175 ? 5.169 2.364 -23.972 1.00 74.62 175 GLY A CA 1
ATOM 1336 C C . GLY A 1 175 ? 4.716 3.827 -23.862 1.00 74.62 175 GLY A C 1
ATOM 1337 O O . GLY A 1 175 ? 5.347 4.710 -24.440 1.00 74.62 175 GLY A O 1
ATOM 1338 N N . ASN A 1 176 ? 3.682 4.115 -23.068 1.00 69.94 176 ASN A N 1
ATOM 1339 C CA . ASN A 1 176 ? 3.146 5.452 -22.821 1.00 69.94 176 ASN A CA 1
ATOM 1340 C C . ASN A 1 176 ? 3.755 6.064 -21.557 1.00 69.94 176 ASN A C 1
ATOM 1342 O O . ASN A 1 176 ? 3.045 6.487 -20.641 1.00 69.94 176 ASN A O 1
ATOM 1346 N N . LEU A 1 177 ? 5.088 6.125 -21.526 1.00 75.12 177 LEU A N 1
ATOM 1347 C CA . LEU A 1 177 ? 5.827 6.796 -20.464 1.00 75.12 177 LEU A CA 1
ATOM 1348 C C . LEU A 1 177 ? 5.498 8.289 -20.509 1.00 75.12 177 LEU A C 1
ATOM 1350 O O . LEU A 1 177 ? 6.023 9.043 -21.325 1.00 75.12 177 LEU A O 1
ATOM 1354 N N . THR A 1 178 ? 4.575 8.698 -19.649 1.00 66.31 178 THR A N 1
ATOM 1355 C CA . THR A 1 178 ? 4.134 10.079 -19.504 1.00 66.31 178 THR A CA 1
ATOM 1356 C C . THR A 1 178 ? 4.404 10.533 -18.075 1.00 66.31 178 THR A C 1
ATOM 1358 O O . THR A 1 178 ? 4.237 9.760 -17.127 1.00 66.31 178 THR A O 1
ATOM 1361 N N . PRO A 1 179 ? 4.845 11.781 -17.864 1.00 57.12 179 PRO A N 1
ATOM 1362 C CA . PRO A 1 179 ? 4.930 12.299 -16.514 1.00 57.12 179 PRO A CA 1
ATOM 1363 C C . PRO A 1 179 ? 3.540 12.207 -15.863 1.00 57.12 179 PRO A C 1
ATOM 1365 O O . PRO A 1 179 ? 2.555 12.529 -16.534 1.00 57.12 179 PRO A O 1
ATOM 1368 N N . PRO A 1 180 ? 3.443 11.806 -14.581 1.00 54.62 180 PRO A N 1
ATOM 1369 C CA . PRO A 1 180 ? 2.174 11.842 -13.872 1.00 54.62 180 PRO A CA 1
ATOM 1370 C C . PRO A 1 180 ? 1.560 13.238 -14.020 1.00 54.62 180 PRO A C 1
ATOM 1372 O O . PRO A 1 180 ? 2.278 14.239 -13.918 1.00 54.62 180 PRO A O 1
ATOM 1375 N N . GLU A 1 181 ? 0.248 13.332 -14.238 1.00 48.41 181 GLU A N 1
ATOM 1376 C CA . GLU A 1 181 ? -0.449 14.616 -14.421 1.00 48.41 181 GLU A CA 1
ATOM 1377 C C . GLU A 1 181 ? -0.154 15.589 -13.255 1.00 48.41 181 GLU A C 1
ATOM 1379 O O . GLU A 1 181 ? 0.085 16.785 -13.458 1.00 48.41 181 GLU A O 1
ATOM 1384 N N . VAL A 1 182 ? 0.020 15.037 -12.048 1.00 48.84 182 VAL A N 1
ATOM 1385 C CA . VAL A 1 182 ? 0.451 15.743 -10.829 1.00 48.84 182 VAL A CA 1
ATOM 1386 C C . VAL A 1 182 ? 1.861 16.360 -10.899 1.00 48.84 182 VAL A C 1
ATOM 1388 O O . VAL A 1 182 ? 2.101 17.393 -10.279 1.00 48.84 182 VAL A O 1
ATOM 1391 N N . VAL A 1 183 ? 2.792 15.809 -11.686 1.00 46.03 183 VAL A N 1
ATOM 1392 C CA . VAL A 1 183 ? 4.165 16.342 -11.843 1.00 46.03 183 VAL A CA 1
ATOM 1393 C C . VAL A 1 183 ? 4.219 17.462 -12.887 1.00 46.03 183 VAL A C 1
ATOM 1395 O O . VAL A 1 183 ? 4.983 18.418 -12.735 1.00 46.03 183 VAL A O 1
ATOM 1398 N N . SER A 1 184 ? 3.370 17.405 -13.917 1.00 43.16 184 SER A N 1
ATOM 1399 C CA . SER A 1 184 ? 3.306 18.438 -14.965 1.00 43.16 184 SER A CA 1
ATOM 1400 C C . SER A 1 184 ? 2.866 19.810 -14.428 1.00 43.16 184 SER A C 1
ATOM 1402 O O . SER A 1 184 ? 3.348 20.852 -14.883 1.00 43.16 184 SER A O 1
ATOM 1404 N N . THR A 1 185 ? 2.023 19.807 -13.394 1.00 40.09 185 THR A N 1
ATOM 1405 C 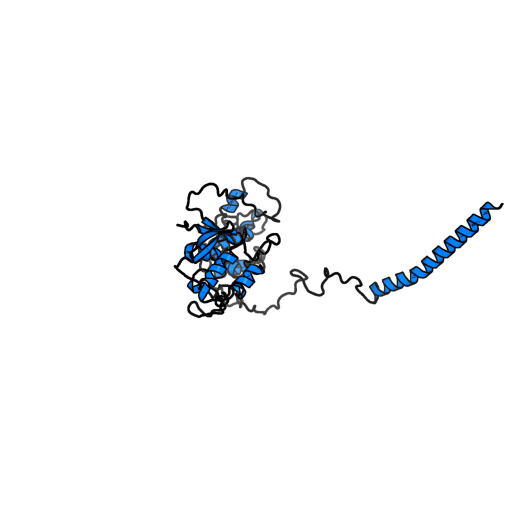CA . THR A 1 185 ? 1.505 21.017 -12.742 1.00 40.09 185 THR A CA 1
ATOM 1406 C C . THR A 1 185 ? 2.519 21.613 -11.753 1.00 40.09 185 THR A C 1
ATOM 1408 O O . THR A 1 185 ? 2.568 22.828 -11.567 1.00 40.09 185 THR A O 1
ATOM 1411 N N . ALA A 1 186 ? 3.403 20.784 -11.185 1.00 41.47 186 ALA A N 1
ATOM 1412 C CA . ALA A 1 186 ? 4.417 21.197 -10.211 1.00 41.47 186 ALA A CA 1
ATOM 1413 C C . ALA A 1 186 ? 5.627 21.926 -10.838 1.00 41.47 186 ALA A C 1
ATOM 1415 O O . ALA A 1 186 ? 6.270 22.749 -10.185 1.00 41.47 186 ALA A O 1
ATOM 1416 N N . LEU A 1 187 ? 5.935 21.681 -12.118 1.00 42.28 187 LEU A N 1
ATOM 1417 C CA . LEU A 1 187 ? 7.122 22.246 -12.781 1.00 42.28 187 LEU A CA 1
ATOM 1418 C C . LEU A 1 187 ? 6.952 23.692 -13.290 1.00 42.28 187 LEU A C 1
ATOM 1420 O O . LEU A 1 187 ? 7.939 24.313 -13.682 1.00 42.28 187 LEU A O 1
ATOM 1424 N N . LYS A 1 188 ? 5.738 24.267 -13.271 1.00 41.44 188 LYS A N 1
ATOM 1425 C CA . LYS A 1 188 ? 5.468 25.620 -13.807 1.00 41.44 188 LYS A CA 1
ATOM 1426 C C . LYS A 1 188 ? 5.556 26.779 -12.814 1.00 41.44 188 LYS A C 1
ATOM 1428 O O . LYS A 1 188 ? 5.319 27.918 -13.204 1.00 41.44 188 LYS A O 1
ATOM 1433 N N . GLY A 1 189 ? 6.011 26.540 -11.589 1.00 42.34 189 GLY A N 1
ATOM 1434 C CA . GLY A 1 189 ? 6.457 27.629 -10.725 1.00 42.34 189 GLY A CA 1
ATOM 1435 C C . GLY A 1 189 ? 5.965 27.512 -9.302 1.00 42.34 189 GLY A C 1
ATOM 1436 O O . GLY A 1 189 ? 5.023 28.186 -8.915 1.00 42.34 189 GLY A O 1
ATOM 1437 N N . GLN A 1 190 ? 6.691 26.742 -8.506 1.00 35.34 190 GLN A N 1
ATOM 1438 C CA . GLN A 1 190 ? 6.958 27.061 -7.110 1.00 35.34 190 GLN A CA 1
ATOM 1439 C C . GLN A 1 190 ? 8.127 26.183 -6.678 1.00 35.34 190 GLN A C 1
ATOM 1441 O O . GLN A 1 190 ? 8.058 24.961 -6.736 1.00 35.34 190 GLN A O 1
ATOM 1446 N N . ARG A 1 191 ? 9.239 26.810 -6.279 1.00 39.03 191 ARG A N 1
ATOM 1447 C CA . ARG A 1 191 ? 10.268 26.107 -5.513 1.00 39.03 191 ARG A CA 1
ATOM 1448 C C . ARG A 1 191 ? 9.628 25.755 -4.175 1.00 39.03 191 ARG A C 1
ATOM 1450 O O . ARG A 1 191 ? 9.526 26.623 -3.312 1.00 39.03 191 ARG A O 1
ATOM 1457 N N . THR A 1 192 ? 9.147 24.531 -4.027 1.00 36.50 192 THR A N 1
ATOM 1458 C CA . THR A 1 192 ? 8.766 24.009 -2.719 1.00 36.50 192 THR A CA 1
ATOM 1459 C C . THR A 1 192 ? 10.035 23.665 -1.930 1.00 36.50 192 THR A C 1
ATOM 1461 O O . THR A 1 192 ? 11.030 23.225 -2.518 1.00 36.50 192 THR A O 1
ATOM 1464 N N . PRO A 1 193 ? 10.058 23.904 -0.608 1.00 37.78 193 PRO A N 1
ATOM 1465 C CA . PRO A 1 193 ? 11.102 23.372 0.257 1.00 37.78 193 PRO A CA 1
ATOM 1466 C C . PRO A 1 193 ? 11.088 21.834 0.223 1.00 37.78 193 PRO A C 1
ATOM 1468 O O . PRO A 1 193 ? 10.065 21.230 -0.088 1.00 37.78 193 PRO A O 1
ATOM 1471 N N . VAL A 1 194 ? 12.242 21.237 0.539 1.00 35.09 194 VAL A N 1
ATOM 1472 C CA . VAL A 1 194 ? 12.516 19.797 0.746 1.00 35.09 194 VAL A CA 1
ATOM 1473 C C . VAL A 1 194 ? 11.287 19.025 1.271 1.00 35.09 194 VAL A C 1
ATOM 1475 O O . VAL A 1 194 ? 10.603 19.553 2.146 1.00 35.09 194 VAL A O 1
ATOM 1478 N N . PRO A 1 195 ? 11.011 17.788 0.795 1.00 40.44 195 PRO A N 1
ATOM 1479 C CA . PRO A 1 195 ? 9.841 17.004 1.185 1.00 40.44 195 PRO A CA 1
ATOM 1480 C C . PRO A 1 195 ? 9.987 16.484 2.617 1.00 40.44 195 PRO A C 1
ATOM 1482 O O . PRO A 1 195 ? 10.275 15.320 2.876 1.00 40.44 195 PRO A O 1
ATOM 1485 N N . THR A 1 196 ? 9.750 17.373 3.562 1.00 41.50 196 THR A N 1
ATOM 1486 C CA . THR A 1 196 ? 9.326 17.046 4.908 1.00 41.50 196 THR A CA 1
ATOM 1487 C C . THR A 1 196 ? 8.051 17.841 5.123 1.00 41.50 196 THR A C 1
ATOM 1489 O O . THR A 1 196 ? 8.077 19.067 5.133 1.00 41.50 196 THR A O 1
ATOM 1492 N N . LEU A 1 197 ? 6.946 17.112 5.302 1.00 38.53 197 LEU A N 1
ATOM 1493 C CA . LEU A 1 197 ? 5.623 17.625 5.661 1.00 38.53 197 LEU A CA 1
ATOM 1494 C C . LEU A 1 197 ? 4.899 18.355 4.516 1.00 38.53 197 LEU A C 1
ATOM 1496 O O . LEU A 1 197 ? 4.924 19.577 4.414 1.00 38.53 197 LEU A O 1
ATOM 1500 N N . ILE A 1 198 ? 4.152 17.600 3.705 1.00 38.66 198 ILE A N 1
ATOM 1501 C CA . ILE A 1 198 ? 2.907 18.141 3.145 1.00 38.66 198 ILE A CA 1
ATOM 1502 C C . ILE A 1 198 ? 1.964 18.302 4.347 1.00 38.66 198 ILE A C 1
ATOM 1504 O O . ILE A 1 198 ? 1.640 17.293 4.979 1.00 38.66 198 ILE A O 1
ATOM 1508 N N . PRO A 1 199 ? 1.521 19.516 4.713 1.00 33.62 199 PRO A N 1
ATOM 1509 C CA . PRO A 1 199 ? 0.379 19.645 5.597 1.00 33.62 199 PRO A CA 1
ATOM 1510 C C . PRO A 1 199 ? -0.822 19.095 4.829 1.00 33.62 199 PRO A C 1
ATOM 1512 O O . PRO A 1 199 ? -1.145 19.586 3.747 1.00 33.62 199 PRO A O 1
ATOM 1515 N N . ALA A 1 200 ? -1.469 18.067 5.372 1.00 37.97 200 ALA A N 1
ATOM 1516 C CA . ALA A 1 200 ? -2.737 17.531 4.886 1.00 37.97 200 ALA A CA 1
ATOM 1517 C C . ALA A 1 200 ? -3.886 18.523 5.146 1.00 37.97 200 ALA A C 1
ATOM 1519 O O . ALA A 1 200 ? -4.858 18.217 5.826 1.00 37.97 200 ALA A O 1
ATOM 1520 N N . THR A 1 201 ? -3.765 19.742 4.636 1.00 41.28 201 THR A N 1
ATOM 1521 C CA . THR A 1 201 ? -4.853 20.711 4.606 1.00 41.28 201 THR A CA 1
ATOM 1522 C C . THR A 1 201 ? -5.171 20.971 3.150 1.00 41.28 201 THR A C 1
ATOM 1524 O O . THR A 1 201 ? -4.694 21.934 2.548 1.00 41.28 201 THR A O 1
ATOM 1527 N N . MET A 1 202 ? -5.988 20.087 2.575 1.00 41.88 202 MET A N 1
ATOM 1528 C CA . MET A 1 202 ? -6.890 20.561 1.536 1.00 41.88 202 MET A CA 1
ATOM 1529 C C . MET A 1 202 ? -7.759 21.663 2.160 1.00 41.88 202 MET A C 1
ATOM 1531 O O . MET A 1 202 ? -8.098 21.562 3.345 1.00 41.88 202 MET A O 1
ATOM 1535 N N . PRO A 1 203 ? -8.090 22.733 1.419 1.00 39.12 203 PRO A N 1
ATOM 1536 C CA . PRO A 1 203 ? -9.093 23.673 1.889 1.00 39.12 203 PRO A CA 1
ATOM 1537 C C . PRO A 1 203 ? -10.374 22.891 2.222 1.00 39.12 203 PRO A C 1
ATOM 1539 O O . PRO A 1 203 ? -10.689 21.935 1.505 1.00 39.12 203 PRO A O 1
ATOM 1542 N N . PRO A 1 204 ? -11.083 23.242 3.310 1.00 39.06 204 PRO A N 1
ATOM 1543 C CA . PRO A 1 204 ? -12.349 22.606 3.632 1.00 39.06 204 PRO A CA 1
ATOM 1544 C C . PRO A 1 204 ? -13.246 22.679 2.399 1.00 39.06 204 PRO A C 1
ATOM 1546 O O . PRO A 1 204 ? -13.419 23.749 1.812 1.00 39.06 204 PRO A O 1
ATOM 1549 N N . VAL A 1 205 ? -13.762 21.525 1.979 1.00 38.72 205 VAL A N 1
ATOM 1550 C CA . VAL A 1 205 ? -14.835 21.483 0.993 1.00 38.72 205 VAL A CA 1
ATOM 1551 C C . VAL A 1 205 ? -15.999 22.211 1.644 1.00 38.72 205 VAL A C 1
ATOM 1553 O O . VAL A 1 205 ? -16.524 21.769 2.664 1.00 38.72 205 VAL A O 1
ATOM 1556 N N . ASP A 1 206 ? -16.339 23.370 1.098 1.00 33.31 206 ASP A N 1
ATOM 1557 C CA . ASP A 1 206 ? -17.494 24.134 1.529 1.00 33.31 206 ASP A CA 1
ATOM 1558 C C . ASP A 1 206 ? -18.735 23.309 1.152 1.00 33.31 206 ASP A C 1
ATOM 1560 O O . ASP A 1 206 ? -19.172 23.295 0.002 1.00 33.31 206 ASP A O 1
ATOM 1564 N N . LEU A 1 207 ? -19.269 22.543 2.111 1.00 40.78 207 LEU A N 1
ATOM 1565 C CA . LEU A 1 207 ? -20.485 21.733 1.949 1.00 40.78 207 LEU A CA 1
ATOM 1566 C C . LEU A 1 207 ? -21.761 22.594 1.892 1.00 40.78 207 LEU A C 1
ATOM 1568 O O . LEU A 1 207 ? -22.876 22.079 1.950 1.00 40.78 207 LEU A O 1
ATOM 1572 N N . ALA A 1 208 ? -21.634 23.910 1.735 1.00 33.66 208 ALA A N 1
ATOM 1573 C CA . ALA A 1 208 ? -22.748 24.806 1.479 1.00 33.66 208 ALA A CA 1
ATOM 1574 C C . ALA A 1 208 ? -23.108 24.802 -0.018 1.00 33.66 208 ALA A C 1
ATOM 1576 O O . ALA A 1 208 ? -22.916 25.794 -0.720 1.00 33.66 208 ALA A O 1
ATOM 1577 N N . GLY A 1 209 ? -23.620 23.681 -0.540 1.00 32.72 209 GLY A N 1
ATOM 1578 C CA . GLY A 1 209 ? -23.975 23.653 -1.961 1.00 32.72 209 GLY A CA 1
ATOM 1579 C C . GLY A 1 209 ? -24.475 22.353 -2.577 1.00 32.72 209 GLY A C 1
ATOM 1580 O O . GLY A 1 209 ? -24.281 22.174 -3.773 1.00 32.72 209 GLY A O 1
ATOM 1581 N N . ALA A 1 210 ? -25.122 21.455 -1.835 1.00 29.95 210 ALA A N 1
ATOM 1582 C CA . ALA A 1 210 ? -25.877 20.361 -2.448 1.00 29.95 210 ALA A CA 1
ATOM 1583 C C . ALA A 1 210 ? -27.224 20.207 -1.737 1.00 29.95 210 ALA A C 1
ATOM 1585 O O . ALA A 1 210 ? -27.310 19.679 -0.633 1.00 29.95 210 ALA A O 1
ATOM 1586 N N . ALA A 1 211 ? -28.283 20.714 -2.369 1.00 34.00 211 ALA A N 1
ATOM 1587 C CA . ALA A 1 211 ? -29.659 20.506 -1.939 1.00 34.00 211 ALA A CA 1
ATOM 1588 C C . ALA A 1 211 ? -30.064 19.045 -2.215 1.00 34.00 211 ALA A C 1
ATOM 1590 O O . ALA A 1 211 ? -30.616 18.731 -3.267 1.00 34.00 211 ALA A O 1
ATOM 1591 N N . GLY A 1 212 ? -29.730 18.160 -1.278 1.00 41.66 212 GLY A N 1
ATOM 1592 C CA . GLY A 1 212 ? -30.291 16.817 -1.118 1.00 41.66 212 GLY A CA 1
ATOM 1593 C C . GLY A 1 212 ? -30.998 16.698 0.242 1.00 41.66 212 GLY A C 1
ATOM 1594 O O . GLY A 1 212 ? -30.898 17.632 1.043 1.00 41.66 212 GLY A O 1
ATOM 1595 N N . PRO A 1 213 ? -31.733 15.602 0.517 1.00 51.12 213 PRO A N 1
ATOM 1596 C CA . PRO A 1 213 ? -32.345 15.386 1.831 1.00 51.12 213 PRO A CA 1
ATOM 1597 C C . PRO A 1 213 ? -31.266 15.487 2.915 1.00 51.12 213 PRO A C 1
ATOM 1599 O O . PRO A 1 213 ? -30.157 14.986 2.724 1.00 51.12 213 PRO A O 1
ATOM 1602 N N . ALA A 1 214 ? -31.561 16.190 4.011 1.00 63.00 214 ALA A N 1
ATOM 1603 C CA . ALA A 1 214 ? -30.591 16.455 5.068 1.00 63.00 214 ALA A CA 1
ATOM 1604 C C . ALA A 1 214 ? -30.068 15.125 5.638 1.00 63.00 214 ALA A C 1
ATOM 1606 O O . ALA A 1 214 ? -30.798 14.415 6.331 1.00 63.00 214 ALA A O 1
ATOM 1607 N N . LYS A 1 215 ? -28.824 14.767 5.294 1.00 78.75 215 LYS A N 1
ATOM 1608 C CA . LYS A 1 215 ? -28.140 13.614 5.883 1.00 78.75 215 LYS A CA 1
ATOM 1609 C C . LYS A 1 215 ? -27.862 13.895 7.357 1.00 78.75 215 LYS A C 1
ATOM 1611 O O . LYS A 1 215 ? -27.509 15.021 7.711 1.00 78.75 215 LYS A O 1
ATOM 1616 N N . CYS A 1 216 ? -28.023 12.882 8.197 1.00 87.56 216 CYS A N 1
ATOM 1617 C CA . CYS A 1 216 ? -27.783 12.992 9.632 1.00 87.56 216 CYS A CA 1
ATOM 1618 C C . CYS A 1 216 ? -26.291 12.851 9.952 1.00 87.56 216 CYS A C 1
ATOM 1620 O O . CYS A 1 216 ? -25.515 12.388 9.120 1.00 87.56 216 CYS A O 1
ATOM 1622 N N . SER A 1 217 ? -25.873 13.252 11.152 1.00 88.50 217 SER A N 1
ATOM 1623 C CA . SER A 1 217 ? -24.491 13.120 11.615 1.00 88.50 217 SER A CA 1
ATOM 1624 C C . SER A 1 217 ? -24.346 12.062 12.709 1.00 88.50 217 SER A C 1
ATOM 1626 O O . SER A 1 217 ? -25.147 11.959 13.632 1.00 88.50 217 SER A O 1
ATOM 1628 N N . ILE A 1 218 ? -23.305 11.244 12.626 1.00 91.19 218 ILE A N 1
ATOM 1629 C CA . ILE A 1 218 ? -23.042 10.192 13.616 1.00 91.19 218 ILE A CA 1
ATOM 1630 C C . ILE A 1 218 ? -21.553 9.850 13.625 1.00 91.19 218 ILE A C 1
ATOM 1632 O O . ILE A 1 218 ? -20.867 10.055 12.623 1.00 91.19 218 ILE A O 1
ATOM 1636 N N . GLY A 1 219 ? -21.037 9.361 14.754 1.00 91.31 219 GLY A N 1
ATOM 1637 C CA . GLY A 1 219 ? -19.699 8.782 14.820 1.00 91.31 219 GLY A CA 1
ATOM 1638 C C . GLY A 1 219 ? -19.610 7.513 13.971 1.00 91.31 219 GLY A C 1
ATOM 1639 O O . GLY A 1 219 ? -20.483 6.648 14.034 1.00 91.31 219 GLY A O 1
ATOM 1640 N N . ALA A 1 220 ? -18.563 7.377 13.158 1.00 92.25 220 ALA A N 1
ATOM 1641 C CA . ALA A 1 220 ? -18.412 6.226 12.269 1.00 92.25 220 ALA A CA 1
ATOM 1642 C C . ALA A 1 220 ? -18.389 4.874 13.016 1.00 92.25 220 ALA A C 1
ATOM 1644 O O . ALA A 1 220 ? -18.913 3.890 12.496 1.00 92.25 220 ALA A O 1
ATOM 1645 N N . LEU A 1 221 ? -17.818 4.807 14.230 1.00 92.56 221 LEU A N 1
ATOM 1646 C CA . LEU A 1 221 ? -17.833 3.574 15.035 1.00 92.56 221 LEU A CA 1
ATOM 1647 C C . LEU A 1 221 ? -19.205 3.295 15.633 1.00 92.56 221 LEU A C 1
ATOM 1649 O O . LEU A 1 221 ? -19.590 2.130 15.709 1.00 92.56 221 LEU A O 1
ATOM 1653 N N . ASP A 1 222 ? -19.937 4.338 16.019 1.00 92.62 222 ASP A N 1
ATOM 1654 C CA . ASP A 1 222 ? -21.298 4.192 16.530 1.00 92.62 222 ASP A CA 1
ATOM 1655 C C . ASP A 1 222 ? -22.235 3.681 15.432 1.00 92.62 222 ASP A C 1
ATOM 1657 O O . ASP A 1 222 ? -23.045 2.793 15.678 1.00 92.62 222 ASP A O 1
ATOM 1661 N N . LEU A 1 223 ? -22.092 4.180 14.198 1.00 94.25 223 LEU A N 1
ATOM 1662 C CA . LEU A 1 223 ? -22.904 3.729 13.067 1.00 94.25 223 LEU A CA 1
ATOM 1663 C C . LEU A 1 223 ? -22.689 2.240 12.763 1.00 94.25 223 LEU A C 1
ATOM 1665 O O . LEU A 1 223 ? -23.661 1.505 12.588 1.00 94.25 223 LEU A O 1
ATOM 1669 N N . ILE A 1 224 ? -21.430 1.784 12.732 1.00 95.06 224 ILE A N 1
ATOM 1670 C CA . ILE A 1 224 ? -21.114 0.358 12.553 1.00 95.06 224 ILE A CA 1
ATOM 1671 C C . ILE A 1 224 ? -21.662 -0.451 13.731 1.00 95.06 224 ILE A C 1
ATOM 1673 O O . ILE A 1 224 ? -22.246 -1.512 13.521 1.00 95.06 224 ILE A O 1
ATOM 1677 N N . GLY A 1 225 ? -21.519 0.055 14.957 1.00 93.88 225 GLY A N 1
ATOM 1678 C CA . GLY A 1 225 ? -22.038 -0.603 16.151 1.00 93.88 225 GLY A CA 1
ATOM 1679 C C . GLY A 1 225 ? -23.545 -0.807 16.109 1.00 93.88 225 GLY A C 1
ATOM 1680 O O . GLY A 1 225 ? -24.011 -1.922 16.315 1.00 93.88 225 GLY A O 1
ATOM 1681 N N . LEU A 1 226 ? -24.302 0.225 15.736 1.00 93.94 226 LEU A N 1
ATOM 1682 C CA . LEU A 1 226 ? -25.754 0.140 15.585 1.00 93.94 226 LEU A CA 1
ATOM 1683 C C . LEU A 1 226 ? -26.170 -0.833 14.481 1.00 93.94 226 LEU A C 1
ATOM 1685 O O . LEU A 1 226 ? -27.148 -1.557 14.645 1.00 93.94 226 LEU A O 1
ATOM 1689 N N . TRP A 1 227 ? -25.419 -0.898 13.379 1.00 95.19 227 TRP A N 1
ATOM 1690 C CA . TRP A 1 227 ? -25.651 -1.896 12.336 1.00 95.19 227 TRP A CA 1
ATOM 1691 C C . TRP A 1 227 ? -25.418 -3.330 12.842 1.00 95.19 227 TRP A C 1
ATOM 1693 O O . TRP A 1 227 ? -26.225 -4.222 12.569 1.00 95.19 227 TRP A O 1
ATOM 1703 N N . VAL A 1 228 ? -24.354 -3.554 13.620 1.00 94.81 228 VAL A N 1
ATOM 1704 C CA . VAL A 1 228 ? -24.051 -4.856 14.239 1.00 94.81 228 VAL A CA 1
ATOM 1705 C C . VAL A 1 228 ? -25.122 -5.248 15.260 1.00 94.81 228 VAL A C 1
ATOM 1707 O O . VAL A 1 228 ? -25.640 -6.363 15.211 1.00 94.81 228 VAL A O 1
ATOM 1710 N N . GLU A 1 229 ? -25.501 -4.326 16.141 1.00 92.94 229 GLU A N 1
ATOM 1711 C CA . GLU A 1 229 ? -26.524 -4.528 17.174 1.00 92.94 229 GLU A CA 1
ATOM 1712 C C . GLU A 1 229 ? -27.927 -4.732 16.575 1.00 92.94 229 GLU A C 1
ATOM 1714 O O . GLU A 1 229 ? -28.743 -5.465 17.136 1.00 92.94 229 GLU A O 1
ATOM 1719 N N . ALA A 1 230 ? -28.200 -4.158 15.396 1.00 91.81 230 ALA A N 1
ATOM 1720 C CA . ALA A 1 230 ? -29.417 -4.402 14.621 1.00 91.81 230 ALA A CA 1
ATOM 1721 C C . ALA A 1 230 ? -29.453 -5.787 13.941 1.00 91.81 230 ALA A C 1
ATOM 1723 O O . ALA A 1 230 ? -30.433 -6.114 13.270 1.00 91.81 230 ALA A O 1
ATOM 1724 N N . GLY A 1 231 ? -28.415 -6.613 14.104 1.00 90.50 231 GLY A N 1
ATOM 1725 C CA . GLY A 1 231 ? -28.328 -7.942 13.499 1.00 90.50 231 GLY A CA 1
ATOM 1726 C C . GLY A 1 231 ? -27.773 -7.938 12.076 1.00 90.50 231 GLY A C 1
ATOM 1727 O O . GLY A 1 231 ? -28.050 -8.862 11.312 1.00 90.50 231 GLY A O 1
ATOM 1728 N N . THR A 1 232 ? -26.982 -6.925 11.710 1.00 92.44 232 THR A N 1
ATOM 1729 C CA . THR A 1 232 ? -26.291 -6.806 10.413 1.00 92.44 232 THR A CA 1
ATOM 1730 C C . THR A 1 232 ? -27.210 -6.919 9.184 1.00 92.44 232 THR A C 1
ATOM 1732 O O . THR A 1 232 ? -26.944 -7.735 8.297 1.00 92.44 232 THR A O 1
ATOM 1735 N N . PRO A 1 233 ? -28.304 -6.138 9.090 1.00 92.19 233 PRO A N 1
ATOM 1736 C CA . PRO A 1 233 ? -29.166 -6.168 7.912 1.00 92.19 233 PRO A CA 1
ATOM 1737 C C . PRO A 1 233 ? -28.404 -5.711 6.658 1.00 92.19 233 PRO A C 1
ATOM 1739 O O . PRO A 1 233 ? -27.675 -4.719 6.693 1.00 92.19 233 PRO A O 1
ATOM 1742 N N . GLU A 1 234 ? -28.569 -6.433 5.548 1.00 91.69 234 GLU A N 1
ATOM 1743 C CA . GLU A 1 234 ? -27.966 -6.070 4.257 1.00 91.69 234 GLU A CA 1
ATOM 1744 C C . GLU A 1 234 ? -28.777 -4.979 3.541 1.00 91.69 234 GLU A C 1
ATOM 1746 O O . GLU A 1 234 ? -28.236 -3.963 3.109 1.00 91.69 234 GLU A O 1
ATOM 1751 N N . SER A 1 235 ? -30.094 -5.177 3.435 1.00 88.88 235 SER A N 1
ATOM 1752 C CA . SER A 1 235 ? -31.006 -4.281 2.710 1.00 88.88 235 SER A CA 1
ATOM 1753 C C . SER A 1 235 ? -31.949 -3.489 3.610 1.00 88.88 235 SER A C 1
ATOM 1755 O O . SER A 1 235 ? -32.416 -2.422 3.214 1.00 88.88 235 SER A O 1
ATOM 1757 N N . ASP A 1 236 ? -32.271 -4.018 4.792 1.00 90.81 236 ASP A N 1
ATOM 1758 C CA . ASP A 1 236 ? -33.263 -3.406 5.671 1.00 90.81 236 ASP A CA 1
ATOM 1759 C C . ASP A 1 236 ? -32.660 -2.195 6.402 1.00 90.81 236 ASP A C 1
ATOM 1761 O O . ASP A 1 236 ? -31.552 -2.289 6.943 1.00 90.81 236 ASP A O 1
ATOM 1765 N N . PRO A 1 237 ? -33.363 -1.048 6.438 1.00 91.81 237 PRO A N 1
ATOM 1766 C CA . PRO A 1 237 ? -32.875 0.124 7.140 1.00 91.81 237 PRO A CA 1
ATOM 1767 C C . PRO A 1 237 ? -32.896 -0.105 8.651 1.00 91.81 237 PRO A C 1
ATOM 1769 O O . PRO A 1 237 ? -33.849 -0.664 9.201 1.00 91.81 237 PRO A O 1
ATOM 1772 N N . PHE A 1 238 ? -31.868 0.388 9.337 1.00 93.38 238 PHE A N 1
ATOM 1773 C CA . PHE A 1 238 ? -31.783 0.357 10.792 1.00 93.38 238 PHE A CA 1
ATOM 1774 C C . PHE A 1 238 ? -31.861 1.779 11.370 1.00 93.38 238 PHE A C 1
ATOM 1776 O O . PHE A 1 238 ? -31.341 2.730 10.773 1.00 93.38 238 PHE A O 1
ATOM 1783 N N . PRO A 1 239 ? -32.549 1.961 12.510 1.00 93.12 239 PRO A N 1
ATOM 1784 C CA . PRO A 1 239 ? -32.725 3.274 13.110 1.00 93.12 239 PRO A CA 1
ATOM 1785 C C . PRO A 1 239 ? -31.480 3.707 13.892 1.00 93.12 239 PRO A C 1
ATOM 1787 O O . PRO A 1 239 ? -30.841 2.900 14.563 1.00 93.12 239 PRO A O 1
ATOM 1790 N N . PHE A 1 240 ? -31.194 5.006 13.886 1.00 92.19 240 PHE A N 1
ATOM 1791 C CA . PHE A 1 240 ? -30.220 5.625 14.781 1.00 92.19 240 PHE A CA 1
ATOM 1792 C C . PHE A 1 240 ? -30.647 7.037 15.189 1.00 92.19 240 PHE A C 1
ATOM 1794 O O . PHE A 1 240 ? -31.585 7.616 14.635 1.00 92.19 240 PHE A O 1
ATOM 1801 N N . THR A 1 241 ? -29.958 7.584 16.189 1.00 89.31 241 THR A N 1
ATOM 1802 C CA . THR A 1 241 ? -30.150 8.968 16.636 1.00 89.31 241 THR A CA 1
ATOM 1803 C C . THR A 1 241 ? -28.939 9.800 16.232 1.00 89.31 241 THR A C 1
ATOM 1805 O O . THR A 1 241 ? -27.812 9.433 16.549 1.00 89.31 241 THR A O 1
ATOM 1808 N N . ASP A 1 242 ? -29.181 10.903 15.527 1.00 88.50 242 ASP A N 1
ATOM 1809 C CA . ASP A 1 242 ? -28.172 11.903 15.161 1.00 88.50 242 ASP A CA 1
ATOM 1810 C C . ASP A 1 242 ? -27.541 12.542 16.411 1.00 88.50 242 ASP A C 1
ATOM 1812 O O . ASP A 1 242 ? -28.171 12.615 17.469 1.00 88.50 242 ASP A O 1
ATOM 1816 N N . VAL A 1 243 ? -26.342 13.114 16.280 1.00 82.44 243 VAL A N 1
ATOM 1817 C CA . VAL A 1 243 ? -25.694 13.902 17.349 1.00 82.44 243 VAL A CA 1
ATOM 1818 C C . VAL A 1 243 ? -26.554 15.084 17.821 1.00 82.44 243 VAL A C 1
ATOM 1820 O O . VAL A 1 243 ? -26.411 15.540 18.954 1.00 82.44 243 VAL A O 1
ATOM 1823 N N . ASN A 1 244 ? -27.480 15.564 16.981 1.00 81.00 244 ASN A N 1
ATOM 1824 C CA . ASN A 1 244 ? -28.439 16.621 17.323 1.00 81.00 244 ASN A CA 1
ATOM 1825 C C . ASN A 1 244 ? -29.768 16.091 17.898 1.00 81.00 244 ASN A C 1
ATOM 1827 O O . ASN A 1 244 ? -30.682 16.876 18.151 1.00 81.00 244 ASN A O 1
ATOM 1831 N N . GLY A 1 245 ? -29.903 14.776 18.101 1.00 81.44 245 GLY A N 1
ATOM 1832 C CA . GLY A 1 245 ? -31.100 14.141 18.660 1.00 81.44 245 GLY A CA 1
ATOM 1833 C C . GLY A 1 245 ? -32.217 13.850 17.651 1.00 81.44 245 GLY A C 1
ATOM 1834 O O . GLY A 1 245 ? -33.321 13.496 18.062 1.00 81.44 245 GLY A O 1
ATOM 1835 N N . ALA A 1 246 ? -31.965 14.001 16.347 1.00 85.44 246 ALA A N 1
ATOM 1836 C CA . ALA A 1 246 ? -32.927 13.657 15.302 1.00 85.44 246 ALA A CA 1
ATOM 1837 C C . ALA A 1 246 ? -32.986 12.137 15.072 1.00 85.44 246 ALA A C 1
ATOM 1839 O O . ALA A 1 246 ? -31.963 11.455 15.119 1.00 85.44 246 ALA A O 1
ATOM 1840 N N . SER A 1 247 ? -34.179 11.601 14.804 1.00 88.62 247 SER A N 1
ATOM 1841 C CA . SER A 1 247 ? -34.353 10.193 14.431 1.00 88.62 247 SER A CA 1
ATOM 1842 C C . SER A 1 247 ? -34.046 9.985 12.952 1.00 88.62 247 SER A C 1
ATOM 1844 O O . SER A 1 247 ? -34.630 10.647 12.092 1.00 88.62 247 SER A O 1
ATOM 1846 N N . CYS A 1 248 ? -33.152 9.047 12.658 1.00 91.88 248 CYS A N 1
ATOM 1847 C CA . CYS A 1 248 ? -32.656 8.786 11.314 1.00 91.88 248 CYS A CA 1
ATOM 1848 C C . CYS A 1 248 ? -32.649 7.285 11.013 1.00 91.88 248 CYS A C 1
ATOM 1850 O O . CYS A 1 248 ? -32.694 6.454 11.922 1.00 91.88 248 CYS A O 1
ATOM 1852 N N . GLN A 1 249 ? -32.621 6.937 9.731 1.00 92.25 249 GLN A N 1
ATOM 1853 C CA . GLN A 1 249 ? -32.450 5.567 9.254 1.00 92.25 249 GLN A CA 1
ATOM 1854 C C . GLN A 1 249 ? -31.245 5.494 8.323 1.00 92.25 249 GLN A C 1
ATOM 1856 O O . GLN A 1 249 ? -31.053 6.387 7.497 1.00 92.25 249 GLN A O 1
ATOM 1861 N N . ALA A 1 250 ? -30.451 4.437 8.469 1.00 92.44 250 ALA A N 1
ATOM 1862 C CA . ALA A 1 250 ? -29.299 4.140 7.626 1.00 92.44 250 ALA A CA 1
ATOM 1863 C C . ALA A 1 250 ? -29.445 2.760 6.980 1.00 92.44 250 ALA A C 1
ATOM 1865 O O . ALA A 1 250 ? -30.161 1.897 7.492 1.00 92.44 250 ALA A O 1
ATOM 1866 N N . THR A 1 251 ? -28.754 2.552 5.862 1.00 93.56 251 THR A N 1
ATOM 1867 C CA . THR A 1 251 ? -28.663 1.245 5.194 1.00 93.56 251 THR A CA 1
ATOM 1868 C C . THR A 1 251 ? -27.211 0.812 5.055 1.00 93.56 251 THR A C 1
ATOM 1870 O O . THR A 1 251 ? -26.299 1.641 5.041 1.00 93.56 251 THR A O 1
ATOM 1873 N N . PHE A 1 252 ? -26.971 -0.497 4.941 1.00 93.69 252 PHE A N 1
ATOM 1874 C CA . PHE A 1 252 ? -25.606 -0.991 4.789 1.00 93.69 252 PHE A CA 1
ATOM 1875 C C . PHE A 1 252 ? -24.941 -0.438 3.520 1.00 93.69 252 PHE A C 1
ATOM 1877 O O . PHE A 1 252 ? -23.857 0.131 3.606 1.00 93.69 252 PHE A O 1
ATOM 1884 N N . ALA A 1 253 ? -25.604 -0.552 2.366 1.00 90.94 253 ALA A N 1
ATOM 1885 C CA . ALA A 1 253 ? -25.028 -0.173 1.076 1.00 90.94 253 ALA A CA 1
ATOM 1886 C C . ALA A 1 253 ? -24.712 1.330 0.958 1.00 90.94 253 ALA A C 1
ATOM 1888 O O . ALA A 1 253 ? -23.688 1.693 0.384 1.00 90.94 253 ALA A O 1
ATOM 1889 N N . GLU A 1 254 ? -25.570 2.207 1.491 1.00 88.81 254 GLU A N 1
ATOM 1890 C CA . GLU A 1 254 ? -25.395 3.658 1.331 1.00 88.81 254 GLU A CA 1
ATOM 1891 C C . GLU A 1 254 ? -24.550 4.306 2.431 1.00 88.81 254 GLU A C 1
ATOM 1893 O O . GLU A 1 254 ? -23.934 5.342 2.178 1.00 88.81 254 GLU A O 1
ATOM 1898 N N . ASP A 1 255 ? -24.522 3.729 3.637 1.00 92.50 255 ASP A N 1
ATOM 1899 C CA . ASP A 1 255 ? -23.964 4.406 4.813 1.00 92.50 255 ASP A CA 1
ATOM 1900 C C . ASP A 1 255 ? -22.843 3.623 5.510 1.00 92.50 255 ASP A C 1
ATOM 1902 O O . ASP A 1 255 ? -21.871 4.226 5.964 1.00 92.50 255 ASP A O 1
ATOM 1906 N N . VAL A 1 256 ? -22.935 2.291 5.587 1.00 94.88 256 VAL A N 1
ATOM 1907 C CA . VAL A 1 256 ? -21.945 1.466 6.308 1.00 94.88 256 VAL A CA 1
ATOM 1908 C C . VAL A 1 256 ? -20.816 1.002 5.388 1.00 94.88 256 VAL A C 1
ATOM 1910 O O . VAL A 1 256 ? -19.644 1.139 5.733 1.00 94.88 256 VAL A O 1
ATOM 1913 N N . GLN A 1 257 ? -21.141 0.479 4.204 1.00 94.62 257 GLN A N 1
ATOM 1914 C CA . GLN A 1 257 ? -20.168 -0.028 3.234 1.00 94.62 257 GLN A CA 1
ATOM 1915 C C . GLN A 1 257 ? -19.126 1.031 2.825 1.00 94.62 257 GLN A C 1
ATOM 1917 O O . GLN A 1 257 ? -17.933 0.701 2.833 1.00 94.62 257 GLN A O 1
ATOM 1922 N N . PRO A 1 258 ? -19.500 2.307 2.576 1.00 93.81 258 PRO A N 1
ATOM 1923 C CA . PRO A 1 258 ? -18.533 3.360 2.271 1.00 93.81 258 PRO A CA 1
ATOM 1924 C C . PRO A 1 258 ? -17.438 3.539 3.327 1.00 93.81 258 PRO A C 1
ATOM 1926 O O . PRO A 1 258 ? -16.311 3.876 2.975 1.00 93.81 258 PRO A O 1
ATOM 1929 N N . LEU A 1 259 ? -17.698 3.235 4.606 1.00 94.19 259 LEU A N 1
ATOM 1930 C CA . LEU A 1 259 ? -16.679 3.317 5.665 1.00 94.19 259 LEU A CA 1
ATOM 1931 C C . LEU A 1 259 ? -15.505 2.361 5.456 1.00 94.19 259 LEU A C 1
ATOM 1933 O O . LEU A 1 259 ? -14.410 2.604 5.973 1.00 94.19 259 LEU A O 1
ATOM 1937 N N . PHE A 1 260 ? -15.722 1.291 4.697 1.00 95.31 260 PHE A N 1
ATOM 1938 C CA . PHE A 1 260 ? -14.702 0.310 4.356 1.00 95.31 260 PHE A CA 1
ATOM 1939 C C . PHE A 1 260 ? -14.160 0.501 2.940 1.00 95.31 260 PHE A C 1
ATOM 1941 O O . PHE A 1 260 ? -12.989 0.204 2.688 1.00 95.31 260 PHE A O 1
ATOM 1948 N N . THR A 1 261 ? -14.983 0.985 2.009 1.00 94.00 261 THR A N 1
ATOM 1949 C CA . THR A 1 261 ? -14.629 1.049 0.585 1.00 94.00 261 THR A CA 1
ATOM 1950 C C . THR A 1 261 ? -14.145 2.414 0.117 1.00 94.00 261 THR A C 1
ATOM 1952 O O . THR A 1 261 ? -13.468 2.484 -0.908 1.00 94.00 261 THR A O 1
ATOM 1955 N N . GLU A 1 262 ? -14.439 3.490 0.847 1.00 88.62 262 GLU A N 1
ATOM 1956 C CA . GLU A 1 262 ? -14.031 4.846 0.486 1.00 88.62 262 GLU A CA 1
ATOM 1957 C C . GLU A 1 262 ? -12.816 5.325 1.285 1.00 88.62 262 GLU A C 1
ATOM 1959 O O . GLU A 1 262 ? -12.566 4.947 2.430 1.00 88.62 262 GLU A O 1
ATOM 1964 N N . SER A 1 263 ? -12.015 6.176 0.644 1.00 86.81 263 SER A N 1
ATOM 1965 C CA . SER A 1 263 ? -10.862 6.813 1.282 1.00 86.81 263 SER A CA 1
ATOM 1966 C C . SER A 1 263 ? -11.297 8.055 2.058 1.00 86.81 263 SER A C 1
ATOM 1968 O O . SER A 1 263 ? -12.303 8.678 1.739 1.00 86.81 263 SER A O 1
ATOM 1970 N N . ASN A 1 264 ? -10.495 8.469 3.036 1.00 84.75 264 ASN A N 1
ATOM 1971 C CA . ASN A 1 264 ? -10.720 9.637 3.896 1.00 84.75 264 ASN A CA 1
ATOM 1972 C C . ASN A 1 264 ? -11.905 9.550 4.873 1.00 84.75 264 ASN A C 1
ATOM 1974 O O . ASN A 1 264 ? -12.169 10.532 5.561 1.00 84.75 264 ASN A O 1
ATOM 1978 N N . MET A 1 265 ? -12.565 8.395 5.007 1.00 87.12 265 MET A N 1
ATOM 1979 C CA . MET A 1 265 ? -13.678 8.232 5.955 1.00 87.12 265 MET A CA 1
ATOM 1980 C C . MET A 1 265 ? -13.231 8.293 7.421 1.00 87.12 265 MET A C 1
ATOM 1982 O O . MET A 1 265 ? -13.946 8.809 8.273 1.00 87.12 265 MET A O 1
ATOM 1986 N N . TRP A 1 266 ? -12.026 7.794 7.718 1.00 87.62 266 TRP A N 1
ATOM 1987 C CA . TRP A 1 266 ? -11.519 7.673 9.092 1.00 87.62 266 TRP A CA 1
ATOM 1988 C C . TRP A 1 266 ? -10.668 8.860 9.552 1.00 87.62 266 TRP A C 1
ATOM 1990 O O . TRP A 1 266 ? -10.614 9.175 10.741 1.00 87.62 266 TRP A O 1
ATOM 2000 N N . TYR A 1 267 ? -9.952 9.474 8.613 1.00 85.31 267 TYR A N 1
ATOM 2001 C CA . TYR A 1 267 ? -9.176 10.699 8.777 1.00 85.31 267 TYR A CA 1
ATOM 2002 C C . TYR A 1 267 ? -8.685 11.192 7.406 1.00 85.31 267 TYR A C 1
ATOM 2004 O O . TYR A 1 267 ? -8.602 10.395 6.467 1.00 85.31 267 TYR A O 1
ATOM 2012 N N . PRO A 1 268 ? -8.292 12.472 7.271 1.00 80.19 268 PRO A N 1
ATOM 2013 C CA . PRO A 1 268 ? -7.695 12.977 6.037 1.00 80.19 268 PRO A CA 1
ATOM 2014 C C . PRO A 1 268 ? -6.435 12.191 5.646 1.00 80.19 268 PRO A C 1
ATOM 2016 O O . PRO A 1 268 ? -5.475 12.121 6.413 1.00 80.19 268 PRO A O 1
ATOM 2019 N N . GLY A 1 269 ? -6.437 11.606 4.450 1.00 79.62 269 GLY A N 1
ATOM 2020 C CA . GLY A 1 269 ? -5.382 10.734 3.931 1.00 79.62 269 GLY A CA 1
ATOM 2021 C C . GLY A 1 269 ? -5.556 9.244 4.249 1.00 79.62 269 GLY A C 1
ATOM 2022 O O . GLY A 1 269 ? -4.713 8.453 3.834 1.00 79.62 269 GLY A O 1
ATOM 2023 N N . ALA A 1 270 ? -6.617 8.840 4.958 1.00 85.00 270 ALA A N 1
ATOM 2024 C CA . ALA A 1 270 ? -6.895 7.426 5.209 1.00 85.00 270 ALA A CA 1
ATOM 2025 C C . ALA A 1 270 ? -7.183 6.688 3.894 1.00 85.00 270 ALA A C 1
ATOM 2027 O O . ALA A 1 270 ? -8.037 7.112 3.114 1.00 85.00 270 ALA A O 1
ATOM 2028 N N . VAL A 1 271 ? -6.509 5.563 3.669 1.00 89.81 271 VAL A N 1
ATOM 2029 C CA . VAL A 1 271 ? -6.825 4.659 2.555 1.00 89.81 271 VAL A CA 1
ATOM 2030 C C . VAL A 1 271 ? -8.087 3.853 2.862 1.00 89.81 271 VAL A C 1
ATOM 2032 O O . VAL A 1 271 ? -8.345 3.521 4.021 1.00 89.81 271 VAL A O 1
ATOM 2035 N N . ALA A 1 272 ? -8.855 3.513 1.825 1.00 91.56 272 ALA A N 1
ATOM 2036 C CA . ALA A 1 272 ? -9.984 2.594 1.952 1.00 91.56 272 ALA A CA 1
ATOM 2037 C C . ALA A 1 272 ? -9.521 1.241 2.515 1.00 91.56 272 ALA A C 1
ATOM 2039 O O . ALA A 1 272 ? -8.497 0.705 2.081 1.00 91.56 272 ALA A O 1
ATOM 2040 N N . CYS A 1 273 ? -10.280 0.652 3.439 1.00 93.56 273 CYS A N 1
ATOM 2041 C CA . CYS A 1 273 ? -9.970 -0.665 3.999 1.00 93.56 273 CYS A CA 1
ATOM 2042 C C . CYS A 1 273 ? -9.900 -1.738 2.904 1.00 93.56 273 CYS A C 1
ATOM 2044 O O . CYS A 1 273 ? -8.998 -2.578 2.926 1.00 93.56 273 CYS A O 1
ATOM 2046 N N . SER A 1 274 ? -10.783 -1.652 1.905 1.00 92.81 274 SER A N 1
ATOM 2047 C CA . SER A 1 274 ? -10.816 -2.548 0.744 1.00 92.81 274 SER A CA 1
ATOM 2048 C C . SER A 1 274 ? -9.523 -2.547 -0.081 1.00 92.81 274 SER A C 1
ATOM 2050 O O . SER A 1 274 ? -9.229 -3.531 -0.751 1.00 92.81 274 SER A O 1
ATOM 2052 N N . SER A 1 275 ? -8.684 -1.507 0.003 1.00 90.88 275 SER A N 1
ATOM 2053 C CA . SER A 1 275 ? -7.389 -1.497 -0.697 1.00 90.88 275 SER A CA 1
ATOM 2054 C C . SER A 1 275 ? -6.454 -2.624 -0.233 1.00 90.88 275 SER A C 1
ATOM 2056 O O . SER A 1 275 ? -5.689 -3.158 -1.035 1.00 90.88 275 SER A O 1
ATOM 2058 N N . CYS A 1 276 ? -6.569 -3.033 1.034 1.00 92.69 276 CYS A N 1
ATOM 2059 C CA . CYS A 1 276 ? -5.774 -4.101 1.645 1.00 92.69 276 CYS A CA 1
ATOM 2060 C C . CYS A 1 276 ? -6.613 -5.312 2.084 1.00 92.69 276 CYS A C 1
ATOM 2062 O O . CYS A 1 276 ? -6.053 -6.391 2.252 1.00 92.69 276 CYS A O 1
ATOM 2064 N N . HIS A 1 277 ? -7.922 -5.151 2.288 1.00 94.06 277 HIS A N 1
ATOM 2065 C CA . HIS A 1 277 ? -8.864 -6.199 2.693 1.00 94.06 277 HIS A CA 1
ATOM 2066 C C . HIS A 1 277 ? -9.925 -6.391 1.605 1.00 94.06 277 HIS A C 1
ATOM 2068 O O . HIS A 1 277 ? -11.034 -5.873 1.711 1.00 94.06 277 HIS A O 1
ATOM 2074 N N . ASN A 1 278 ? -9.568 -7.082 0.526 1.00 92.75 278 ASN A N 1
ATOM 2075 C CA . ASN A 1 278 ? -10.429 -7.290 -0.642 1.00 92.75 278 ASN A CA 1
ATOM 2076 C C . ASN A 1 278 ? -10.699 -8.776 -0.898 1.00 92.75 278 ASN A C 1
ATOM 2078 O O . ASN A 1 278 ? -10.117 -9.657 -0.266 1.00 92.75 278 ASN A O 1
ATOM 2082 N N . ALA A 1 279 ? -11.547 -9.042 -1.892 1.00 89.38 279 ALA A N 1
ATOM 2083 C CA . ALA A 1 279 ? -11.928 -10.383 -2.318 1.00 89.38 279 ALA A CA 1
ATOM 2084 C C . ALA A 1 279 ? -10.745 -11.287 -2.728 1.00 89.38 279 ALA A C 1
ATOM 2086 O O . ALA A 1 279 ? -10.868 -12.513 -2.678 1.00 89.38 279 ALA A O 1
ATOM 2087 N N . ASN A 1 280 ? -9.587 -10.731 -3.113 1.00 90.31 280 ASN A N 1
ATOM 2088 C CA . ASN A 1 280 ? -8.393 -11.525 -3.394 1.00 90.31 280 ASN A CA 1
ATOM 2089 C C . ASN A 1 280 ? -7.654 -11.874 -2.093 1.00 90.31 280 ASN A C 1
ATOM 2091 O O . ASN A 1 280 ? -6.645 -11.263 -1.732 1.00 90.31 280 ASN A O 1
ATOM 2095 N N . LEU A 1 281 ? -8.136 -12.916 -1.412 1.00 87.81 281 LEU A N 1
ATOM 2096 C CA . LEU A 1 281 ? -7.610 -13.352 -0.114 1.00 87.81 281 LEU A CA 1
ATOM 2097 C C . LEU A 1 281 ? -6.127 -13.749 -0.126 1.00 87.81 281 LEU A C 1
ATOM 2099 O O . LEU A 1 281 ? -5.501 -13.724 0.926 1.00 87.81 281 LEU A O 1
ATOM 2103 N N . ALA A 1 282 ? -5.548 -14.081 -1.284 1.00 85.69 282 ALA A N 1
ATOM 2104 C CA . ALA A 1 282 ? -4.122 -14.394 -1.389 1.00 85.69 282 ALA A CA 1
ATOM 2105 C C . ALA A 1 282 ? -3.223 -13.156 -1.213 1.00 85.69 282 ALA A C 1
ATOM 2107 O O . ALA A 1 282 ? -2.056 -13.287 -0.851 1.00 85.69 282 ALA A O 1
ATOM 2108 N N . ALA A 1 283 ? -3.759 -11.962 -1.478 1.00 82.25 283 ALA A N 1
ATOM 2109 C CA . ALA A 1 283 ? -3.073 -10.683 -1.306 1.00 82.25 283 ALA A CA 1
ATOM 2110 C C . ALA A 1 283 ? -3.671 -9.833 -0.170 1.00 82.25 283 ALA A C 1
ATOM 2112 O O . ALA A 1 283 ? -3.084 -8.817 0.207 1.00 82.25 283 ALA A O 1
ATOM 2113 N N . ALA A 1 284 ? -4.833 -10.222 0.364 1.00 87.75 284 ALA A N 1
ATOM 2114 C CA . ALA A 1 284 ? -5.528 -9.471 1.394 1.00 87.75 284 ALA A CA 1
ATOM 2115 C C . ALA A 1 284 ? -4.905 -9.673 2.783 1.00 87.75 284 ALA A C 1
ATOM 2117 O O . ALA A 1 284 ? -4.640 -10.792 3.228 1.00 87.75 284 ALA A O 1
ATOM 2118 N N . SER A 1 285 ? -4.738 -8.576 3.520 1.00 87.81 285 SER A N 1
ATOM 2119 C CA . SER A 1 285 ? -4.272 -8.614 4.906 1.00 87.81 285 SER A CA 1
ATOM 2120 C C . SER A 1 285 ? -5.225 -9.436 5.776 1.00 87.81 285 SER A C 1
ATOM 2122 O O . SER A 1 285 ? -6.443 -9.252 5.732 1.00 87.81 285 SER A O 1
ATOM 2124 N N . ALA A 1 286 ? -4.654 -10.326 6.594 1.00 90.94 286 ALA A N 1
ATOM 2125 C CA . ALA A 1 286 ? -5.389 -11.251 7.458 1.00 90.94 286 ALA A CA 1
ATOM 2126 C C . ALA A 1 286 ? -6.411 -12.137 6.715 1.00 90.94 286 ALA A C 1
ATOM 2128 O O . ALA A 1 286 ? -7.360 -12.588 7.348 1.00 90.94 286 ALA A O 1
ATOM 2129 N N . ASN A 1 287 ? -6.236 -12.381 5.407 1.00 93.81 287 ASN A N 1
ATOM 2130 C CA . ASN A 1 287 ? -7.147 -13.153 4.553 1.00 93.81 287 ASN A CA 1
ATOM 2131 C C . ASN A 1 287 ? -8.623 -12.785 4.794 1.00 93.81 287 ASN A C 1
ATOM 2133 O O . ASN A 1 287 ? -9.439 -13.630 5.178 1.00 93.81 287 ASN A O 1
ATOM 2137 N N . MET A 1 288 ? -8.944 -11.505 4.618 1.00 93.75 288 MET A N 1
ATOM 2138 C CA . MET A 1 288 ? -10.262 -10.921 4.871 1.00 93.75 288 MET A CA 1
ATOM 2139 C C . MET A 1 288 ? -10.694 -10.048 3.694 1.00 93.75 288 MET A C 1
ATOM 2141 O O . MET A 1 288 ? -9.866 -9.346 3.116 1.00 93.75 288 MET A O 1
ATOM 2145 N N . ASP A 1 289 ? -11.997 -10.030 3.417 1.00 94.62 289 ASP A N 1
ATOM 2146 C CA . ASP A 1 289 ? -12.620 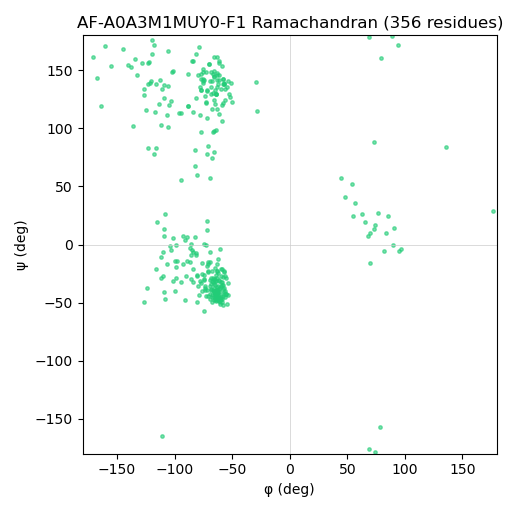-9.117 2.461 1.00 94.62 289 ASP A CA 1
ATOM 2147 C C . ASP A 1 289 ? -13.564 -8.145 3.187 1.00 94.62 289 ASP A C 1
ATOM 2149 O O . ASP A 1 289 ? -14.502 -8.578 3.841 1.00 94.62 289 ASP A O 1
ATOM 2153 N N . LEU A 1 290 ? -13.317 -6.839 3.075 1.00 94.88 290 LEU A N 1
ATOM 2154 C CA . LEU A 1 290 ? -14.181 -5.768 3.593 1.00 94.88 290 LEU A CA 1
ATOM 2155 C C . LEU A 1 290 ? -14.885 -4.990 2.468 1.00 94.88 290 LEU A C 1
ATOM 2157 O O . LEU A 1 290 ? -15.494 -3.954 2.718 1.00 94.88 290 LEU A O 1
ATOM 2161 N N . SER A 1 291 ? -14.763 -5.442 1.217 1.00 92.88 291 SER A N 1
ATOM 2162 C CA . SER A 1 291 ? -15.357 -4.764 0.060 1.00 92.88 291 SER A CA 1
ATOM 2163 C C . SER A 1 291 ? -16.826 -5.123 -0.174 1.00 92.88 291 SER A C 1
ATOM 2165 O O . SER A 1 291 ? -17.545 -4.356 -0.813 1.00 92.88 291 SER A O 1
ATOM 2167 N N . THR A 1 292 ? -17.278 -6.257 0.365 1.00 93.06 292 THR A N 1
ATOM 2168 C CA . THR A 1 292 ? -18.625 -6.814 0.176 1.00 93.06 292 THR A CA 1
ATOM 2169 C C . THR A 1 292 ? -19.284 -7.150 1.513 1.00 93.06 292 THR A C 1
ATOM 2171 O O . THR A 1 292 ? -18.594 -7.384 2.508 1.00 93.06 292 THR A O 1
ATOM 2174 N N . TYR A 1 293 ? -20.619 -7.194 1.540 1.00 94.25 293 TYR A N 1
ATOM 2175 C CA . TYR A 1 293 ? -21.384 -7.607 2.722 1.00 94.25 293 TYR A CA 1
ATOM 2176 C C . TYR A 1 293 ? -21.003 -9.028 3.158 1.00 94.25 293 TYR A C 1
ATOM 2178 O O . TYR A 1 293 ? -20.648 -9.268 4.314 1.00 94.25 293 TYR A O 1
ATOM 2186 N N . GLU A 1 294 ? -20.987 -9.963 2.207 1.00 92.44 294 GLU A N 1
ATOM 2187 C CA . GLU A 1 294 ? -20.651 -11.362 2.452 1.00 92.44 294 GLU A CA 1
ATOM 2188 C C . GLU A 1 294 ? -19.201 -11.525 2.908 1.00 92.44 294 GLU A C 1
ATOM 2190 O O . GLU A 1 294 ? -18.909 -12.376 3.748 1.00 92.44 294 GLU A O 1
ATOM 2195 N N . GLY A 1 295 ? -18.289 -10.697 2.393 1.00 93.00 295 GLY A N 1
ATOM 2196 C CA . GLY A 1 295 ? -16.898 -10.654 2.827 1.00 93.00 295 GLY A CA 1
ATOM 2197 C C . GLY A 1 295 ? -16.762 -10.300 4.307 1.00 93.00 295 GLY A C 1
ATOM 2198 O O . GLY A 1 295 ? -16.092 -11.031 5.044 1.00 93.00 295 GLY A O 1
ATOM 2199 N N . ILE A 1 296 ? -17.443 -9.231 4.738 1.00 94.19 296 ILE A N 1
ATOM 2200 C CA . ILE A 1 296 ? -17.416 -8.748 6.126 1.00 94.19 296 ILE A CA 1
ATOM 2201 C C . ILE A 1 296 ? -17.963 -9.827 7.066 1.00 94.19 296 ILE A C 1
ATOM 2203 O O . ILE A 1 296 ? -17.323 -10.146 8.070 1.00 94.19 296 ILE A O 1
ATOM 2207 N N . LEU A 1 297 ? -19.106 -10.431 6.721 1.00 93.44 297 LEU A N 1
ATOM 2208 C CA . LEU A 1 297 ? -19.724 -11.481 7.536 1.00 93.44 297 LEU A CA 1
ATOM 2209 C C . LEU A 1 297 ? -18.931 -12.788 7.555 1.00 93.44 297 LEU A C 1
ATOM 2211 O O . LEU A 1 297 ? -18.956 -13.513 8.549 1.00 93.44 297 LEU A O 1
ATOM 2215 N N . ALA A 1 298 ? -18.210 -13.101 6.481 1.00 93.06 298 ALA A N 1
ATOM 2216 C CA . ALA A 1 298 ? -17.355 -14.277 6.450 1.00 93.06 298 ALA A CA 1
ATOM 2217 C C . ALA A 1 298 ? -16.106 -14.126 7.337 1.00 93.06 298 ALA A C 1
ATOM 2219 O O . ALA A 1 298 ? -15.488 -15.135 7.670 1.00 93.06 298 ALA A O 1
ATOM 2220 N N . GLY A 1 299 ? -15.733 -12.910 7.747 1.00 92.69 299 GLY A N 1
ATOM 2221 C CA . GLY A 1 299 ? -14.704 -12.667 8.759 1.00 92.69 299 GLY A CA 1
ATOM 2222 C C . GLY A 1 299 ? -13.252 -12.786 8.271 1.00 92.69 299 GLY A C 1
ATOM 2223 O O . GLY A 1 299 ? -12.934 -12.610 7.095 1.00 92.69 299 GLY A O 1
ATOM 2224 N N . SER A 1 300 ? -12.335 -13.040 9.208 1.00 93.25 300 SER A N 1
ATOM 2225 C CA . SER A 1 300 ? -10.874 -13.023 8.996 1.00 93.25 300 SER A CA 1
ATOM 2226 C C . SER A 1 300 ? -10.228 -14.407 8.945 1.00 93.25 300 SER A C 1
ATOM 2228 O O . SER A 1 300 ? -10.809 -15.396 9.376 1.00 93.25 300 SER A O 1
ATOM 2230 N N . TYR A 1 301 ? -8.976 -14.474 8.492 1.00 91.75 301 TYR A N 1
ATOM 2231 C CA . TYR A 1 301 ? -8.146 -15.684 8.435 1.00 91.75 301 TYR A CA 1
ATOM 2232 C C . TYR A 1 301 ? -8.784 -16.817 7.627 1.00 91.75 301 TYR A C 1
ATOM 2234 O O . TYR A 1 301 ? -8.649 -17.997 7.952 1.00 91.75 301 TYR A O 1
ATOM 2242 N N . ARG A 1 302 ? -9.484 -16.443 6.557 1.00 91.44 302 ARG A N 1
ATOM 2243 C CA . ARG A 1 302 ? -10.182 -17.373 5.674 1.00 91.44 302 ARG A CA 1
ATOM 2244 C C . ARG A 1 302 ? -9.188 -18.111 4.775 1.00 91.44 302 ARG A C 1
ATOM 2246 O O . ARG A 1 302 ? -8.122 -17.592 4.438 1.00 91.44 302 ARG A O 1
ATOM 2253 N N . THR A 1 303 ? -9.539 -19.330 4.374 1.00 87.69 303 THR A N 1
ATOM 2254 C CA . THR A 1 303 ? -8.757 -20.113 3.402 1.00 87.69 303 THR A CA 1
ATOM 2255 C C . THR A 1 303 ? -9.126 -19.781 1.960 1.00 87.69 303 THR A C 1
ATOM 2257 O O . THR A 1 303 ? -8.277 -19.871 1.079 1.00 87.69 303 THR A O 1
ATOM 2260 N N . ASP A 1 304 ? -10.380 -19.388 1.724 1.00 87.75 304 ASP A N 1
ATOM 2261 C CA . ASP A 1 304 ? -10.945 -19.047 0.419 1.00 87.75 304 ASP A CA 1
ATOM 2262 C C . ASP A 1 304 ? -12.224 -18.195 0.573 1.00 87.75 304 ASP A C 1
ATOM 2264 O O . ASP A 1 304 ? -12.746 -18.012 1.676 1.00 87.75 304 ASP A O 1
ATOM 2268 N N . ALA A 1 305 ? -12.725 -17.662 -0.546 1.00 81.81 305 ALA A N 1
ATOM 2269 C CA . ALA A 1 305 ? -13.861 -16.739 -0.589 1.00 81.81 305 ALA A CA 1
ATOM 2270 C C . ALA A 1 305 ? -15.224 -17.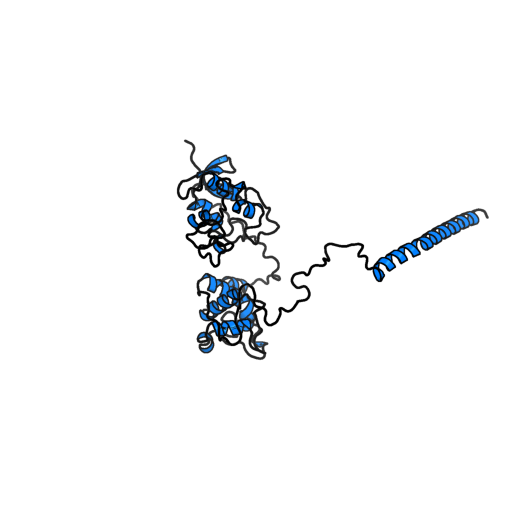375 -0.240 1.00 81.81 305 ALA A C 1
ATOM 2272 O O . ALA A 1 305 ? -16.208 -16.651 -0.101 1.00 81.81 305 ALA A O 1
ATOM 2273 N N . SER A 1 306 ? -15.297 -18.694 -0.055 1.00 82.81 306 SER A N 1
ATOM 2274 C CA . SER A 1 306 ? -16.501 -19.401 0.404 1.00 82.81 306 SER A CA 1
ATOM 2275 C C . SER A 1 306 ? -16.403 -19.888 1.853 1.00 82.81 306 SER A C 1
ATOM 2277 O O . SER A 1 306 ? -17.421 -20.179 2.477 1.00 82.81 306 SER A O 1
ATOM 2279 N N . ALA A 1 307 ? -15.191 -19.949 2.407 1.00 87.19 307 ALA A N 1
ATOM 2280 C CA . ALA A 1 307 ? -14.946 -20.378 3.773 1.00 87.19 307 ALA A CA 1
ATOM 2281 C C . ALA A 1 307 ? -15.328 -19.297 4.793 1.00 87.19 307 ALA A C 1
ATOM 2283 O O . ALA A 1 307 ? -15.050 -18.109 4.594 1.00 87.19 307 ALA A O 1
ATOM 2284 N N . ALA A 1 308 ? -15.907 -19.739 5.911 1.00 89.19 308 ALA A N 1
ATOM 2285 C CA . ALA A 1 308 ? -16.076 -18.926 7.108 1.00 89.19 308 ALA A CA 1
ATOM 2286 C C . ALA A 1 308 ? -14.735 -18.784 7.844 1.00 89.19 308 ALA A C 1
ATOM 2288 O O . ALA A 1 308 ? -13.962 -19.739 7.951 1.00 89.19 308 ALA A O 1
ATOM 2289 N N . GLY A 1 309 ? -14.470 -17.582 8.333 1.00 90.56 309 GLY A N 1
ATOM 2290 C CA . GLY A 1 309 ? -13.297 -17.206 9.103 1.00 90.56 309 GLY A CA 1
ATOM 2291 C C . GLY A 1 309 ? -13.633 -16.903 10.560 1.00 90.56 309 GLY A C 1
ATOM 2292 O O . GLY A 1 309 ? -14.705 -17.237 11.065 1.00 90.56 309 GLY A O 1
ATOM 2293 N N . ASN A 1 310 ? -12.701 -16.250 11.248 1.00 92.50 310 ASN A N 1
ATOM 2294 C CA . ASN A 1 310 ? -12.940 -15.740 12.591 1.00 92.50 310 ASN A CA 1
ATOM 2295 C C . ASN A 1 310 ? -13.838 -14.506 12.515 1.00 92.50 310 ASN A C 1
ATOM 2297 O O . ASN A 1 310 ? -13.514 -13.555 11.795 1.00 92.50 310 ASN A O 1
ATOM 2301 N N . ASP A 1 311 ? -14.917 -14.526 13.295 1.00 92.62 311 ASP A N 1
ATOM 2302 C CA . ASP A 1 311 ? -15.846 -13.410 13.415 1.00 92.62 311 ASP A CA 1
ATOM 2303 C C . ASP A 1 311 ? -15.124 -12.129 13.851 1.00 92.62 311 ASP A C 1
ATOM 2305 O O . ASP A 1 311 ? -14.297 -12.114 14.771 1.00 92.62 311 ASP A O 1
ATOM 2309 N N . ILE A 1 312 ? -15.446 -11.048 13.151 1.00 94.44 312 ILE A N 1
ATOM 2310 C CA . ILE A 1 312 ? -14.882 -9.726 13.386 1.00 94.44 312 ILE A CA 1
ATOM 2311 C C . ILE A 1 312 ? -15.877 -8.736 13.967 1.00 94.44 312 ILE A C 1
ATOM 2313 O O . ILE A 1 312 ? -15.445 -7.648 14.339 1.00 94.44 312 ILE A O 1
ATOM 2317 N N . LEU A 1 313 ? -17.154 -9.115 14.076 1.00 94.12 313 LEU A N 1
ATOM 2318 C CA . LEU A 1 313 ? -18.261 -8.281 14.546 1.00 94.12 313 LEU A CA 1
ATOM 2319 C C . LEU A 1 313 ? -18.703 -8.610 15.983 1.00 94.12 313 LEU A C 1
ATOM 2321 O O . LEU A 1 313 ? -19.560 -7.921 16.525 1.00 94.12 313 LEU A O 1
ATOM 2325 N N . GLY A 1 314 ? -18.090 -9.601 16.639 1.00 87.69 314 GLY A N 1
ATOM 2326 C CA . GLY A 1 314 ? -18.281 -9.852 18.074 1.00 87.69 314 GLY A CA 1
ATOM 2327 C C . GLY A 1 314 ? -19.610 -10.532 18.414 1.00 87.69 314 GLY A C 1
ATOM 2328 O O . GLY A 1 314 ? -20.145 -10.339 19.501 1.00 87.69 314 GLY A O 1
ATOM 2329 N N . GLY A 1 315 ? -20.182 -11.301 17.485 1.00 83.44 315 GLY A N 1
ATOM 2330 C CA . GLY A 1 315 ? -21.402 -12.077 17.709 1.00 83.44 315 GLY A CA 1
ATOM 2331 C C . GLY A 1 315 ? -22.642 -11.233 18.020 1.00 83.44 315 GLY A C 1
ATOM 2332 O O 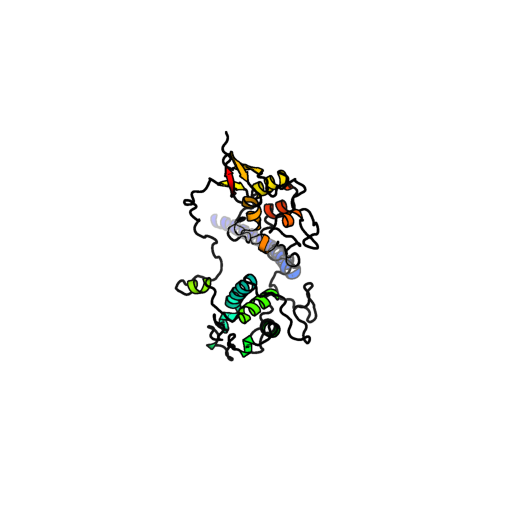. GLY A 1 315 ? -23.547 -11.723 18.694 1.00 83.44 315 GLY A O 1
ATOM 2333 N N . GLY A 1 316 ? -22.674 -9.977 17.563 1.00 79.62 316 GLY A N 1
ATOM 2334 C CA . GLY A 1 316 ? -23.760 -9.022 17.815 1.00 79.62 316 GLY A CA 1
ATOM 2335 C C . GLY A 1 316 ? -23.505 -8.058 18.979 1.00 79.62 316 GLY A C 1
ATOM 2336 O O . GLY A 1 316 ? -24.315 -7.162 19.196 1.00 79.62 316 GLY A O 1
ATOM 2337 N N . VAL A 1 317 ? -22.388 -8.200 19.704 1.00 88.69 317 VAL A N 1
ATOM 2338 C CA . VAL A 1 317 ? -21.926 -7.217 20.696 1.00 88.69 317 VAL A CA 1
ATOM 2339 C C . VAL A 1 317 ? -20.739 -6.464 20.109 1.00 88.69 317 VAL A C 1
ATOM 2341 O O . VAL A 1 317 ? -19.613 -6.963 20.081 1.00 88.69 317 VAL A O 1
ATOM 2344 N N . TRP A 1 318 ? -20.986 -5.247 19.625 1.00 92.38 318 TRP A N 1
ATOM 2345 C CA . TRP A 1 318 ? -19.992 -4.476 18.878 1.00 92.38 318 TRP A CA 1
ATOM 2346 C C . TRP A 1 318 ? -18.692 -4.237 19.655 1.00 92.38 318 TRP A C 1
ATOM 2348 O O . TRP A 1 318 ? -17.603 -4.311 19.086 1.00 92.38 318 TRP A O 1
ATOM 2358 N N . GLN A 1 319 ? -18.778 -4.006 20.962 1.00 90.44 319 GLN A N 1
ATOM 2359 C CA . GLN A 1 319 ? -17.620 -3.702 21.805 1.00 90.44 319 GLN A CA 1
ATOM 2360 C C . GLN A 1 319 ? -16.702 -4.920 22.017 1.00 90.44 319 GLN A C 1
ATOM 2362 O O . GLN A 1 319 ? -15.507 -4.742 22.255 1.00 90.44 319 GLN A O 1
ATOM 2367 N N . ASP A 1 320 ? -17.228 -6.140 21.866 1.00 91.06 320 ASP A N 1
ATOM 2368 C CA . ASP A 1 320 ? -16.453 -7.389 21.920 1.00 91.06 320 ASP A CA 1
ATOM 2369 C C . ASP A 1 320 ? -15.816 -7.735 20.563 1.00 91.06 320 ASP A C 1
ATOM 2371 O O . ASP A 1 320 ? -15.061 -8.704 20.430 1.00 91.06 320 ASP A O 1
ATOM 2375 N N . SER A 1 321 ? -16.111 -6.945 19.530 1.00 93.06 321 SER A N 1
ATOM 2376 C CA . SER A 1 321 ? -15.663 -7.211 18.176 1.00 93.06 321 SER A CA 1
ATOM 2377 C C . SER A 1 321 ? -14.174 -6.911 17.988 1.00 93.06 321 SER A C 1
ATOM 2379 O O . SER A 1 321 ? -13.613 -5.928 18.492 1.00 93.06 321 SER A O 1
ATOM 2381 N N . THR A 1 322 ? -13.497 -7.760 17.210 1.00 92.75 322 THR A N 1
ATOM 2382 C CA . THR A 1 322 ? -12.092 -7.506 16.870 1.00 92.75 322 THR A CA 1
ATOM 2383 C C . THR A 1 322 ? -11.960 -6.281 15.971 1.00 92.75 322 THR A C 1
ATOM 2385 O O . THR A 1 322 ? -10.972 -5.556 16.095 1.00 92.75 322 THR A O 1
ATOM 2388 N N . LEU A 1 323 ? -12.957 -6.001 15.122 1.00 93.25 323 LEU A N 1
ATOM 2389 C CA . LEU A 1 323 ? -12.985 -4.810 14.279 1.00 93.25 323 LEU A CA 1
ATOM 2390 C C . LEU A 1 323 ? -13.054 -3.526 15.116 1.00 93.25 323 LEU A C 1
ATOM 2392 O O . LEU A 1 323 ? -12.227 -2.636 14.905 1.00 93.25 323 LEU A O 1
ATOM 2396 N N . PHE A 1 324 ? -13.953 -3.458 16.106 1.00 92.81 324 PHE A N 1
ATOM 2397 C CA . PHE A 1 324 ? -14.025 -2.334 17.042 1.00 92.81 324 PHE A CA 1
ATOM 2398 C C . PHE A 1 324 ? -12.678 -2.111 17.712 1.00 92.81 324 PHE A C 1
ATOM 2400 O O . PHE A 1 324 ? -12.147 -1.009 17.632 1.00 92.81 324 PHE A O 1
ATOM 2407 N N . LEU A 1 325 ? -12.073 -3.161 18.278 1.00 91.19 325 LEU A N 1
ATOM 2408 C CA . LEU A 1 325 ? -10.776 -3.055 18.944 1.00 91.19 325 LEU A CA 1
ATOM 2409 C C . LEU A 1 325 ? -9.701 -2.465 18.022 1.00 91.19 325 LEU A C 1
ATOM 2411 O O . LEU A 1 325 ? -8.918 -1.622 18.456 1.00 91.19 325 LEU A O 1
ATOM 2415 N N . LYS A 1 326 ? -9.631 -2.880 16.750 1.00 91.44 326 LYS A N 1
ATOM 2416 C CA . LYS A 1 326 ? -8.624 -2.351 15.812 1.00 91.44 326 LYS A CA 1
ATOM 2417 C C . LYS A 1 326 ? -8.841 -0.877 15.487 1.00 91.44 326 LYS A C 1
ATOM 2419 O O . LYS A 1 326 ? -7.856 -0.140 15.401 1.00 91.44 326 LYS A O 1
ATOM 2424 N N . LEU A 1 327 ? -10.091 -0.453 15.334 1.00 90.69 327 LEU A N 1
ATOM 2425 C CA . LEU A 1 327 ? -10.429 0.924 14.978 1.00 90.69 327 LEU A CA 1
ATOM 2426 C C . LEU A 1 327 ? -10.341 1.875 16.187 1.00 90.69 327 LEU A C 1
ATOM 2428 O O . LEU A 1 327 ? -9.740 2.952 16.090 1.00 90.69 327 LEU A O 1
ATOM 2432 N N . SER A 1 328 ? -10.852 1.447 17.344 1.00 88.19 328 SER A N 1
ATOM 2433 C CA . SER A 1 328 ? -10.887 2.217 18.595 1.00 88.19 328 SER A CA 1
ATOM 2434 C C . SER A 1 328 ? -9.541 2.282 19.314 1.00 88.19 328 SER A C 1
ATOM 2436 O O . SER A 1 328 ? -9.348 3.143 20.157 1.00 88.19 328 SER A O 1
ATOM 2438 N N . THR A 1 329 ? -8.572 1.423 18.975 1.00 85.06 329 THR A N 1
ATOM 2439 C CA . THR A 1 329 ? -7.179 1.539 19.462 1.00 85.06 329 THR A CA 1
ATOM 2440 C C . THR A 1 329 ? -6.244 2.196 18.449 1.00 85.06 329 THR A C 1
ATOM 2442 O O . THR A 1 329 ? -5.052 2.350 18.714 1.00 85.06 329 THR A O 1
ATOM 2445 N N . GLY A 1 330 ? -6.760 2.579 17.276 1.00 82.12 330 GLY A N 1
ATOM 2446 C CA . GLY A 1 330 ? -5.970 3.179 16.203 1.00 82.12 330 GLY A CA 1
ATOM 2447 C C . GLY A 1 330 ? -4.922 2.255 15.588 1.00 82.12 330 GLY A C 1
ATOM 2448 O O . GLY A 1 330 ? -3.999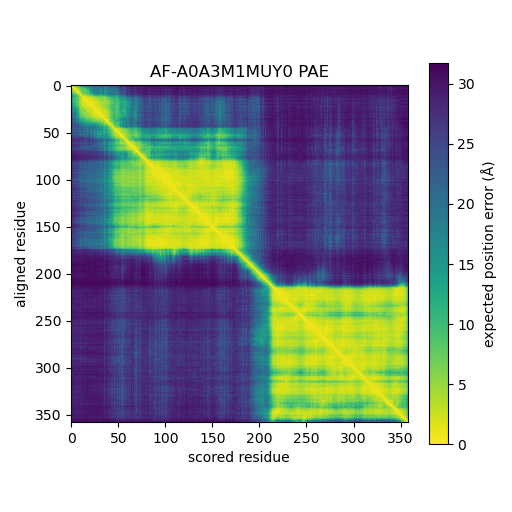 2.740 14.938 1.00 82.12 330 GLY A O 1
ATOM 2449 N N . GLN A 1 331 ? -5.057 0.937 15.765 1.00 84.88 331 GLN A N 1
ATOM 2450 C CA . GLN A 1 331 ? -4.243 -0.043 15.044 1.00 84.88 331 GLN A CA 1
ATOM 2451 C C . GLN A 1 331 ? -4.589 -0.063 13.552 1.00 84.88 331 GLN A C 1
ATOM 2453 O O . GLN A 1 331 ? -3.721 -0.360 12.735 1.00 84.88 331 GLN A O 1
ATOM 2458 N N . MET A 1 332 ? -5.835 0.271 13.204 1.00 87.69 332 MET A N 1
ATOM 2459 C CA . MET A 1 332 ? -6.316 0.441 11.836 1.00 87.69 332 MET A CA 1
ATOM 2460 C C . MET A 1 332 ? -7.228 1.678 11.736 1.00 87.69 332 MET A C 1
ATOM 2462 O O . MET A 1 332 ? -7.877 2.027 12.724 1.00 87.69 332 MET A O 1
ATOM 2466 N N . PRO A 1 333 ? -7.318 2.327 10.560 1.00 85.38 333 PRO A N 1
ATOM 2467 C CA . PRO A 1 333 ? -6.488 2.105 9.370 1.00 85.38 333 PRO A CA 1
ATOM 2468 C C . PRO A 1 333 ? -5.049 2.637 9.536 1.00 85.38 333 PRO A C 1
ATOM 2470 O O . PRO A 1 333 ? -4.820 3.629 10.234 1.00 85.38 333 PRO A O 1
ATOM 2473 N N . LEU A 1 334 ? -4.079 1.972 8.891 1.00 80.25 334 LEU A N 1
ATOM 2474 C CA . LEU A 1 334 ? -2.644 2.294 8.969 1.00 80.25 334 LEU A CA 1
ATOM 2475 C C . LEU A 1 334 ? -2.324 3.697 8.445 1.00 80.25 334 LEU A C 1
ATOM 2477 O O . LEU A 1 334 ? -2.896 4.139 7.456 1.00 80.25 334 LEU A O 1
ATOM 2481 N N . GLY A 1 335 ? -1.336 4.351 9.061 1.00 76.56 335 GLY A N 1
ATOM 2482 C CA . GLY A 1 335 ? -0.888 5.685 8.650 1.00 76.56 335 GLY A CA 1
ATOM 2483 C C . GLY A 1 335 ? -1.614 6.837 9.347 1.00 76.56 335 GLY A C 1
ATOM 2484 O O . GLY A 1 335 ? -1.465 7.979 8.919 1.00 76.56 335 GLY A O 1
ATOM 2485 N N . ARG A 1 336 ? -2.356 6.564 10.434 1.00 80.38 336 ARG A N 1
ATOM 2486 C CA . ARG A 1 336 ? -3.017 7.594 11.248 1.00 80.38 336 ARG A CA 1
ATOM 2487 C C . ARG A 1 336 ? -1.973 8.586 11.795 1.00 80.38 336 ARG A C 1
ATOM 2489 O O . ARG A 1 336 ? -1.078 8.174 12.537 1.00 80.38 336 ARG A O 1
ATOM 2496 N N . PRO A 1 337 ? -2.080 9.886 11.474 1.00 77.50 337 PRO A N 1
ATOM 2497 C CA . PRO A 1 337 ? -1.216 10.914 12.044 1.00 77.50 337 PRO A CA 1
ATOM 2498 C C . PRO A 1 337 ? -1.359 11.009 13.571 1.00 77.50 337 PRO A C 1
ATOM 2500 O O . PRO A 1 337 ? -2.466 10.950 14.101 1.00 77.50 337 PRO A O 1
ATOM 2503 N N . ALA A 1 338 ? -0.251 11.225 14.286 1.00 78.56 338 ALA A N 1
ATOM 2504 C CA . ALA A 1 338 ? -0.235 11.278 15.756 1.00 78.56 338 ALA A CA 1
ATOM 2505 C C . ALA A 1 338 ? -1.067 12.429 16.362 1.00 78.56 338 ALA A C 1
ATOM 2507 O O . ALA A 1 338 ? -1.373 12.414 17.550 1.00 78.56 338 ALA A O 1
ATOM 2508 N N . ASN A 1 339 ? -1.414 13.440 15.562 1.00 77.00 339 ASN A N 1
ATOM 2509 C CA . ASN A 1 339 ? -2.241 14.575 15.969 1.00 77.00 339 ASN A CA 1
ATOM 2510 C C . ASN A 1 339 ? -3.750 14.318 15.834 1.00 77.00 339 ASN A C 1
ATOM 2512 O O . ASN A 1 339 ? -4.529 15.203 16.181 1.00 77.00 339 ASN A O 1
ATOM 2516 N N . ILE A 1 340 ? -4.167 13.159 15.316 1.00 71.81 340 ILE A N 1
ATOM 2517 C CA . ILE A 1 340 ? -5.580 12.789 15.227 1.00 71.81 340 ILE A CA 1
ATOM 2518 C C . ILE A 1 340 ? -5.922 11.928 16.445 1.00 71.81 340 ILE A C 1
ATOM 2520 O O . ILE A 1 340 ? -5.385 10.822 16.566 1.00 71.81 340 ILE A O 1
ATOM 2524 N N . PRO A 1 341 ? -6.768 12.428 17.366 1.00 72.94 341 PRO A N 1
ATOM 2525 C CA . PRO A 1 341 ? -7.120 11.691 18.565 1.00 72.94 341 PRO A CA 1
ATOM 2526 C C . PRO A 1 341 ? -7.860 10.403 18.212 1.00 72.94 341 PRO A C 1
ATOM 2528 O O . PRO A 1 341 ? -8.584 10.312 17.220 1.00 72.94 341 PRO A O 1
ATOM 2531 N N . ILE A 1 342 ? -7.641 9.397 19.047 1.00 76.19 342 ILE A N 1
ATOM 2532 C CA . ILE A 1 342 ? -8.382 8.148 19.000 1.00 76.19 342 ILE A CA 1
ATOM 2533 C C . ILE A 1 342 ? -9.671 8.388 19.784 1.00 76.19 342 ILE A C 1
ATOM 2535 O O . ILE A 1 342 ? -9.617 8.660 20.982 1.00 76.19 342 ILE A O 1
ATOM 2539 N N . ASP A 1 343 ? -10.793 8.344 19.076 1.00 77.00 343 ASP A N 1
ATOM 2540 C CA . ASP A 1 343 ? -12.136 8.539 19.616 1.00 77.00 343 ASP A CA 1
ATOM 2541 C C . ASP A 1 343 ? -12.851 7.184 19.676 1.00 77.00 343 ASP A C 1
ATOM 2543 O O . ASP A 1 343 ? -12.757 6.394 18.731 1.00 77.00 343 ASP A O 1
ATOM 2547 N N . GLU A 1 344 ? -13.547 6.920 20.780 1.00 77.94 344 GLU A N 1
ATOM 2548 C CA . GLU A 1 344 ? -14.363 5.718 20.963 1.00 77.94 344 GLU A CA 1
ATOM 2549 C C . GLU A 1 344 ? -15.593 5.696 20.039 1.00 77.94 344 GLU A C 1
ATOM 2551 O O . GLU A 1 344 ? -16.049 4.615 19.668 1.00 77.94 344 GLU A O 1
ATOM 2556 N N . HIS A 1 345 ? -16.039 6.869 19.578 1.00 85.25 345 HIS A N 1
ATOM 2557 C CA . HIS A 1 345 ? -17.142 7.061 18.628 1.00 85.25 345 HIS A CA 1
ATOM 2558 C C . HIS A 1 345 ? -16.680 7.130 17.160 1.00 85.25 345 HIS A C 1
ATOM 2560 O O . HIS A 1 345 ? -17.461 6.946 16.222 1.00 85.25 345 HIS A O 1
ATOM 2566 N N . GLY A 1 346 ? -15.381 7.350 16.928 1.00 85.69 346 GLY A N 1
ATOM 2567 C CA . GLY A 1 346 ? -14.815 7.586 15.598 1.00 85.69 346 GLY A CA 1
ATOM 2568 C C . GLY A 1 346 ? -15.130 8.985 15.039 1.00 85.69 346 GLY A C 1
ATOM 2569 O O . GLY A 1 346 ? -15.739 9.810 15.715 1.00 85.69 346 GLY A O 1
ATOM 2570 N N . PRO A 1 347 ? -14.691 9.303 13.807 1.00 87.69 347 PRO A N 1
ATOM 2571 C CA . PRO A 1 347 ? -14.979 10.600 13.201 1.00 87.69 347 PRO A CA 1
ATOM 2572 C C . PRO A 1 347 ? -16.475 10.769 12.941 1.00 87.69 347 PRO A C 1
ATOM 2574 O O . PRO A 1 347 ? -17.160 9.824 12.548 1.00 87.69 347 PRO A O 1
ATOM 2577 N N . VAL A 1 348 ? -16.961 11.998 13.107 1.00 87.81 348 VAL A N 1
ATOM 2578 C CA . VAL A 1 348 ? -18.335 12.354 12.748 1.00 87.81 348 VAL A CA 1
ATOM 2579 C C . VAL A 1 348 ? -18.455 12.414 11.228 1.00 87.81 348 VAL A C 1
ATOM 2581 O O . VAL A 1 348 ? -17.738 13.168 10.568 1.00 87.81 348 VAL A O 1
ATOM 2584 N N . ILE A 1 349 ? -19.376 11.625 10.689 1.00 87.88 349 ILE A N 1
ATOM 2585 C CA . ILE A 1 349 ? -19.675 11.510 9.260 1.00 87.88 349 ILE A CA 1
ATOM 2586 C C . ILE A 1 349 ? -21.126 11.899 8.986 1.00 87.88 349 ILE A C 1
ATOM 2588 O O . ILE A 1 349 ? -21.946 11.940 9.902 1.00 87.88 349 ILE A O 1
ATOM 2592 N N . LEU A 1 350 ? -21.443 12.155 7.715 1.00 87.94 350 LEU A N 1
ATOM 2593 C CA . LEU A 1 350 ? -22.817 12.338 7.256 1.00 87.94 350 LEU A CA 1
ATOM 2594 C C . LEU A 1 350 ? -23.367 11.009 6.732 1.00 87.94 350 LEU A C 1
ATOM 2596 O O . LEU A 1 350 ? -22.911 10.521 5.699 1.00 87.94 350 LEU A O 1
ATOM 2600 N N . ALA A 1 351 ? -24.353 10.455 7.426 1.00 86.44 351 ALA A N 1
ATOM 2601 C CA . ALA A 1 351 ? -24.966 9.170 7.126 1.00 86.44 351 ALA A CA 1
ATOM 2602 C C . ALA A 1 351 ? -26.481 9.217 7.348 1.00 86.44 351 ALA A C 1
ATOM 2604 O O . ALA A 1 351 ? -26.990 10.005 8.145 1.00 86.44 351 ALA A O 1
ATOM 2605 N N . GLY A 1 352 ? -27.196 8.352 6.641 1.00 85.31 352 GLY A N 1
ATOM 2606 C CA . GLY A 1 352 ? -28.622 8.132 6.787 1.00 85.31 352 GLY A CA 1
ATOM 2607 C C . GLY A 1 352 ? -29.501 9.286 6.323 1.00 85.31 352 GLY A C 1
ATOM 2608 O O . GLY A 1 352 ? -29.050 10.347 5.881 1.00 85.31 352 GLY A O 1
ATOM 2609 N N . THR A 1 353 ? -30.802 9.057 6.441 1.00 86.31 353 THR A N 1
ATOM 2610 C CA . THR A 1 353 ? -31.849 10.032 6.137 1.00 86.31 353 THR A CA 1
ATOM 2611 C C . THR A 1 353 ? -32.707 10.272 7.369 1.00 86.31 353 THR A C 1
ATOM 2613 O O . THR A 1 353 ? -33.023 9.345 8.120 1.00 86.31 353 THR A O 1
ATOM 2616 N N . GLN A 1 354 ? -33.061 11.535 7.603 1.00 83.31 354 GLN A N 1
ATOM 2617 C CA . GLN A 1 354 ? -33.938 11.899 8.706 1.00 83.31 354 GLN A CA 1
ATOM 2618 C C . GLN A 1 354 ? -35.341 11.332 8.465 1.00 83.31 354 GLN A C 1
ATOM 2620 O O . GLN A 1 354 ? -35.925 11.516 7.397 1.00 83.31 354 GLN A O 1
ATOM 2625 N N . VAL A 1 355 ? -35.891 10.660 9.473 1.00 83.38 355 VAL A N 1
ATOM 2626 C CA . VAL A 1 355 ? -37.263 10.156 9.442 1.00 83.38 355 VAL A CA 1
ATOM 2627 C C . VAL A 1 355 ? -38.164 11.263 9.973 1.00 83.38 355 VAL A C 1
ATOM 2629 O O . VAL A 1 355 ? -38.011 11.690 11.118 1.00 83.38 355 VAL A O 1
ATOM 2632 N N . GLU A 1 356 ? -39.101 11.746 9.158 1.00 68.25 356 GLU A N 1
ATOM 2633 C CA . GLU A 1 356 ? -40.128 12.666 9.645 1.00 68.25 356 GLU A CA 1
ATOM 2634 C C . GLU A 1 356 ? -40.974 11.944 10.703 1.00 68.25 356 GLU A C 1
ATOM 2636 O O . GLU A 1 356 ? -41.625 10.933 10.429 1.00 68.25 356 GLU A O 1
ATOM 2641 N N . THR A 1 357 ? -40.933 12.435 11.943 1.00 59.31 357 THR A N 1
ATOM 2642 C CA . THR A 1 357 ? -41.863 12.000 12.988 1.00 59.31 357 THR A CA 1
ATOM 2643 C C . THR A 1 357 ? -43.285 12.401 12.577 1.00 59.31 357 THR A C 1
ATOM 2645 O O . THR A 1 357 ? -43.466 13.571 12.230 1.00 59.31 357 THR A O 1
ATOM 2648 N N . PRO A 1 358 ? -44.268 11.482 12.599 1.00 51.88 358 PRO A N 1
ATOM 2649 C CA . PRO A 1 358 ? -45.646 11.775 12.203 1.00 51.88 358 PRO A CA 1
ATOM 2650 C C . PRO A 1 358 ? -46.342 12.820 13.083 1.00 51.88 358 PRO A C 1
ATOM 2652 O O . PRO A 1 358 ? -45.978 12.947 14.278 1.00 51.88 358 PRO A O 1
#

Nearest PDB structures (foldseek):
  6loe-assembly1_E  TM=8.583E-01  e=1.667E-06  Roseiflexus castenholzii DSM 13941
  6lod-assembly1_E  TM=8.510E-01  e=1.988E-06  Roseiflexus castenholzii DSM 13941
  8x2j-assembly1_E  TM=7.247E-01  e=5.465E-07  Chloroflexus aurantiacus J-10-fl
  5mxy-assembly1_A  TM=8.681E-01  e=1.076E-04  Candidatus Kuenenia stuttgartensis
  5mxz-assembly1_A  TM=8.408E-01  e=6.639E-04  Candidatus Kuenenia stuttgartensis

Radius of gyration: 32.38 Å; Cα contacts (8 Å, |Δi|>4): 472; chains: 1; bounding box: 91×68×97 Å

Mean predicted aligned error: 19.4 Å

pLDDT: mean 80.52, std 16.49, range [29.95, 96.19]

Secondary structure (DSSP, 8-state):
--HHHHHHHHHHHHHHHHHHHHHHHHHHHHHHHHHHHTT---S---TTS-SSPPTTSSPPPPPTTPPPTT--S--TTS-SPP--S---HHHHHHHHHHHHHHTHHHH-TTSSS--TTGGGSSSPPP-TTSHHHHTS-HHHHHHHHHH-BTTTB---TTTS-HHHHHHHHHHHHTS-----HHHHHHTTS-----SS-----PPP---TT--SS-EEEEEHHHHHHHHHHTT--SSS-EEEE-TTS-EEEE-IIIIITHHHHSTTSSSTTPPPGGGTSSS-TTTSGGG---SSHHHHHH-BS-SSTTS--B-SSGGG-GGG-HHHHHHHTT-SSTT--TTS---SS-SEEEEEEEPPP-

Foldseek 3Di:
DPPVVVVVVVVVVVVVVVVVVVVVVVVVVVVVVCCCPPVVPPVDPDVVDDPDDDVVRPDDDDPPPDADPVGHLDDPPPDQDAQPDDLDPVLQVLLLVVCVVAPCQQLNLLSQLPHPCQVVAPDGRHRLLDPVNLPDHLSVQLVCQQPPDPRGGHHCVVVAPSSSSSSNSSNSNVSRRHRDPVVVVVPPDDPDPDPDDPDLDDDPPPPPDDPDFQFAKFQLLVVLLQCLLVVNDQADWGWDAGPVRFIFTFHCVFFNLCQQAPACNQHRGRDHVQVQADQPLVRHVQSAHSNDSLRLQLDGNAPHNPHRDDHQCQNSRNCNGVVLVCQQVVVPDPPDDPPDDRDSRTDMDGGGHGDDDD

Solvent-accessible surface area (backbone atoms only — not comparable to full-atom values): 20979 Å² total; per-residue (Å²): 128,73,69,66,57,57,56,48,54,53,49,52,51,50,50,50,50,52,51,51,51,52,64,58,44,50,60,55,54,49,49,52,52,45,38,44,76,74,67,60,56,66,87,72,79,47,84,87,70,57,104,64,87,54,93,90,46,85,83,75,81,75,64,93,86,68,69,55,94,92,47,73,93,72,60,92,88,78,65,66,52,80,77,89,66,72,78,44,74,68,32,34,54,51,7,46,54,51,35,58,73,72,42,17,53,35,22,16,58,56,26,62,15,68,9,88,45,19,88,77,44,96,56,70,43,65,41,48,70,37,66,73,53,60,70,47,54,62,21,51,54,41,46,42,45,40,63,21,40,94,98,72,41,74,54,38,52,90,80,39,56,76,67,54,42,49,19,30,40,42,26,53,66,63,63,71,46,57,63,54,74,75,54,65,68,53,74,78,76,63,92,71,77,74,100,69,78,83,76,92,66,71,77,79,80,75,80,84,78,72,99,63,84,67,56,31,42,41,26,53,45,47,54,52,31,50,40,31,58,69,66,56,49,68,79,55,70,44,78,47,68,23,85,87,70,46,51,27,36,34,35,32,74,81,43,51,46,44,64,25,56,35,59,42,60,77,41,91,84,31,68,24,48,26,81,45,15,21,80,57,44,94,77,14,57,64,22,18,19,44,65,44,72,69,32,47,73,29,16,30,69,29,90,48,92,85,43,74,32,51,73,34,52,34,92,49,40,36,86,71,6,56,51,44,51,32,49,48,68,55,70,34,68,74,86,70,56,91,87,58,80,78,41,84,40,42,45,76,40,80,38,38,42,61,55,83,78,130

Sequence (358 aa):
MSNKFSEFLTSSLRNRIIFTLVLLSIPMLAGLLVTYEVIQLDWLSFMEVQPAYRPMEAPRPVPADSIPVDGPIYIQGLGSPENPVEADDVSLQRGQILYALNCAVCHGPNGKGDGPMAAHLKEQPADLTDVGVQNSSDGTLFLVITNGVPGSMPALRENLTPRERWDVVNYVKSGNLTPPEVVSTALKGQRTPVPTLIPATMPPVDLAGAAGPAKCSIGALDLIGLWVEAGTPESDPFPFTDVNGASCQATFAEDVQPLFTESNMWYPGAVACSSCHNANLAAASANMDLSTYEGILAGSYRTDASAAGNDILGGGVWQDSTLFLKLSTGQMPLGRPANIPIDEHGPVILAGTQVETP